Protein 6M74 (pdb70)

Foldseek 3Di:
DAFFFAAADDDDDDFLVVLLVVLPVGFPPLLNLVLPFAFDPCQQLVQQQVCLQLWFFDQDPPLPADPFQQFACDPPFTARHLEEADADAELCSQYVCFLLLLLLLRLVNGHEYEYELRGLDALQSSLVSSDVPRAYAYEDQAAPDLVLVLVLLVSCVVSPHQEYEDEQQPLFWHHSVSSVVVVDAACGASVSNVVQGGRHRHRSRRVSPSTHNPDFLVVVLSSCVRRVHAYEYACDQALVSLCRQVVSPHQEYEQDNPQNHGDPPDHHSLVSLLRNQVNCVPVHAYEYEHNDTFLSSQLSSLLSRHSHYHDGSSLSSQCRHHGSNRSNVSVVRNVVRVSVSCNSSSHRYSVSSNNGDIHRDPPD

Radius of gyration: 19.21 Å; Cα contacts (8 Å, |Δi|>4): 818; chains: 1; bounding box: 54×42×48 Å

Sequence (364 aa):
VYQAGTHEGMIDFINMEDLELAATQVIPSGGYGYISSGAGDLFTYYRENQKAFNHQLVIPHVLKDVELPDTTTYFSDETLAAPIIMAPVAAHGLAHEQAEKASAKGVSEFGTIYTASSYASCTLEEIRAAGGPEAPQWFQFYMSKDDGINLDILEMAKRNGAKAVVLTADATVGGNRETDRRNGFTFPLPMPIVQAYQSGVGQTLDAVYKSSKQKLSPKDIEFITTHSELPVYVKGVQSEDDDVYRSLDAGAQGIWVSNHGGRQLDGGPASSFDSLRRYVAEEAVDKRVPIVFDSGVRRGQHIFKAIASGADLVAIGRPAIYGLSLGGSTGIKQVFDFFKTELEMVMQLAGTQTVEEDIKNAKLRENRFM

Secondary structure (DSSP, 8-state):
----B---S----SSHHHHHHHHTTTS-HHHHHHHH--STTSHHHHHHHHGGGGEE-----S----S-B--EEETTEEESSSEEEPP-S-GGGTBTTHHHHHHHHHHHHTS-EEE-TT-SS-HHHHHHHH-TTS-EEEEE---S-HHHHHHHHHHHHHTT-S-EEEE-S-SS----HHHHHHT----S--GGGTTT---TT--HHHHHHHS-S---HHHHHHHHHHH-S-EEEES--SHHHHHHHHHTT-SEEEE--GGGTS-TTSPPHHHHHHHHHHHHTTSS-EEE-SS--SHHHHHHHHHTT-SEEEE-HHHHHHHHHHHHHHHHHHHHHHHHHHHHHHHHHT-SBHHHHHT--PEE-TT-

Solvent-accessible surface area: 15523 Å² total; per-residue (Å²): 191,69,94,8,5,86,103,96,17,144,20,147,44,145,31,7,87,53,2,42,127,38,0,48,151,55,5,45,96,23,0,42,6,12,11,21,18,2,0,13,124,42,110,4,43,158,37,2,69,114,0,0,66,33,23,61,43,43,94,86,120,178,108,148,24,126,152,21,70,4,44,11,168,25,100,116,29,90,1,31,0,0,0,0,0,8,18,37,17,6,6,6,1,0,2,105,84,6,2,78,6,0,1,102,0,0,31,101,12,25,1,0,4,3,1,6,0,5,0,21,9,45,6,84,68,0,38,81,30,10,18,128,165,11,19,5,10,0,3,0,21,4,3,124,73,72,44,34,0,58,93,9,0,69,24,0,90,174,12,37,8,82,2,0,0,6,4,38,39,5,43,68,13,18,87,13,75,36,11,206,185,75,60,17,57,6,40,66,69,3,28,18,0,135,72,42,13,76,0,80,45,60,63,15,62,44,1,15,100,32,6,45,61,180,42,34,55,154,6,7,90,39,0,43,96,62,7,157,32,46,1,9,13,11,20,4,41,41,90,94,49,0,81,124,6,24,123,8,33,7,99,0,0,0,0,0,13,25,11,4,30,22,148,36,64,16,74,1,0,6,44,4,0,129,143,0,22,144,8,0,107,187,143,24,45,6,0,0,12,9,8,4,24,87,0,46,9,0,0,4,0,1,17,32,31,0,29,0,0,2,1,20,22,2,0,3,2,0,0,1,31,0,0,7,44,0,0,70,28,0,0,47,25,0,56,88,27,0,48,103,13,0,71,107,6,6,7,60,55,6,107,56,0,56,108,25,168,40,150,93,35,196,173,118

Nearest PDB structures (foldseek):
  6m74-assembly1_A  TM=1.003E+00  e=5.134E-80  Enterococcus hirae ATCC 9790
  6m73-assembly1_A  TM=1.003E+00  e=1.430E-79  Enterococcus hirae ATCC 9790
  4rje-assembly1_D  TM=9.897E-01  e=2.724E-53  Aerococcus viridans
  2j6x-assembly2_G  TM=9.865E-01  e=4.686E-53  Aerococcus viridans
  4yl2-assembly1_D  TM=9.893E-01  e=8.561E-53  Aerococcus viridans

Organism: Enterococcus hirae (strain ATCC 9790 / DSM 20160 / JCM 8729 / LMG 6399 / NBRC 3181 / NCIMB 6459 / NCDO 1258 / NCTC 12367 / WDCM 00089 / R) (NCBI:txid768486)

InterPro domains:
  IPR000262 FMN-dependent dehydrogenase [PF01070] (26-362)
  IPR008259 FMN-dependent alpha-hydroxy acid dehydrogenase, active site [PS00557] (259-265)
  IPR012133 Alpha-hydroxy acid dehydrogenase, FMN-dependent [PIRSF000138] (5-363)
  IPR013785 Aldolase-type TIM barrel [G3DSA:3.20.20.70] (13-367)
  IPR037396 FMN hydroxy acid dehydrogenase domain [PS51349] (11-366)

CATH classification: 3.20.20.70

Structure (mmCIF, N/CA/C/O backbone):
data_6M74
#
_entry.id   6M74
#
_cell.length_a   138.130
_cell.length_b   138.130
_cell.length_c   127.360
_cell.angle_alpha   90.000
_cell.angle_beta   90.000
_cell.angle_gamma   90.000
#
_symmetry.space_group_name_H-M   'I 4 2 2'
#
loop_
_entity.id
_entity.type
_entity.pdbx_description
1 polymer 'L-lactate oxidase'
2 non-polymer 1-DEOXY-1-(7,8-DIMETHYL-2,4-DIOXO-3,4-DIHYDRO-2H-BENZO[G]PTERIDIN-1-ID-10(5H)-YL)-5-O-PHOSPHONATO-D-RIBITOL
3 non-polymer 'LACTIC ACID'
4 non-polymer 'PYRUVIC ACID'
5 non-polymer 'TRIETHYLENE GLYCOL'
6 non-polymer 2-AMINO-2-HYDROXYMETHYL-PROPANE-1,3-DIOL
7 non-polymer 1,2-ETHANEDIOL
8 water water
#
loop_
_atom_site.group_PDB
_atom_site.id
_atom_site.type_symbol
_atom_site.label_atom_id
_atom_site.label_alt_id
_atom_site.label_c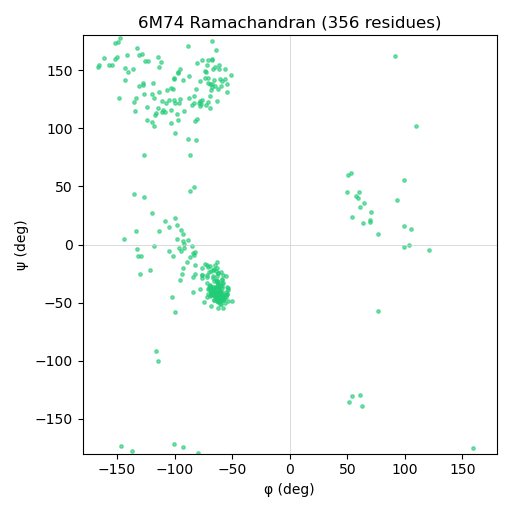omp_id
_atom_site.label_asym_id
_atom_site.label_entity_id
_atom_site.label_seq_id
_atom_site.pdbx_PDB_ins_code
_atom_site.Cartn_x
_atom_site.Cartn_y
_atom_site.Cartn_z
_atom_site.occupancy
_atom_site.B_iso_or_equiv
_atom_site.auth_seq_id
_atom_site.auth_comp_id
_atom_site.auth_asym_id
_atom_site.auth_atom_id
_atom_site.pdbx_PDB_model_num
ATOM 1 N N . VAL A 1 4 ? 36.797 8.869 14.129 1.00 54.37 4 VAL A N 1
ATOM 2 C CA . VAL A 1 4 ? 37.090 9.829 15.213 1.00 47.61 4 VAL A CA 1
ATOM 3 C C . VAL A 1 4 ? 35.769 10.159 15.914 1.00 41.85 4 VAL A C 1
ATOM 4 O O . VAL A 1 4 ? 34.749 10.317 15.217 1.00 53.04 4 VAL A O 1
ATOM 8 N N . TYR A 1 5 ? 35.778 10.249 17.239 1.00 29.37 5 TYR A N 1
ATOM 9 C CA . TYR A 1 5 ? 34.573 10.586 18.038 1.00 25.71 5 TYR A CA 1
ATOM 10 C C . TYR A 1 5 ? 34.319 12.092 17.932 1.00 23.77 5 TYR A C 1
ATOM 11 O O . TYR A 1 5 ? 35.210 12.884 18.308 1.00 25.67 5 TYR A O 1
ATOM 20 N N . GLN A 1 6 ? 33.140 12.472 17.429 1.00 22.83 6 GLN A N 1
ATOM 21 C CA . GLN A 1 6 ? 32.737 13.891 17.248 1.00 25.05 6 GLN A CA 1
ATOM 22 C C . GLN A 1 6 ? 31.514 14.200 18.113 1.00 20.47 6 GLN A C 1
ATOM 23 O O . GLN A 1 6 ? 30.415 13.725 17.802 1.00 21.70 6 GLN A O 1
ATOM 29 N N . ALA A 1 7 ? 31.715 15.024 19.138 1.00 21.32 7 ALA A N 1
ATOM 30 C CA . ALA A 1 7 ? 30.679 15.471 20.089 1.00 22.45 7 ALA A CA 1
ATOM 31 C C . ALA A 1 7 ? 30.057 16.793 19.616 1.00 20.25 7 ALA A C 1
ATOM 32 O O . ALA A 1 7 ? 30.367 17.257 18.498 1.00 21.06 7 ALA A O 1
ATOM 34 N N . GLY A 1 8 ? 29.191 17.380 20.441 1.00 16.95 8 GLY A N 1
ATOM 35 C CA . GLY A 1 8 ? 28.549 18.670 20.132 1.00 17.93 8 GLY A CA 1
ATOM 36 C C . GLY A 1 8 ? 29.578 19.780 19.991 1.00 17.29 8 GLY A C 1
ATOM 37 O O . GLY A 1 8 ? 30.641 19.698 20.626 1.00 17.53 8 GLY A O 1
ATOM 38 N N . THR A 1 9 ? 29.288 20.800 19.189 1.00 18.47 9 THR A N 1
ATOM 39 C CA . THR A 1 9 ? 30.226 21.931 18.965 1.00 19.90 9 THR A CA 1
ATOM 40 C C . THR A 1 9 ? 29.543 23.281 19.179 1.00 18.41 9 THR A C 1
ATOM 41 O O . THR A 1 9 ? 30.265 24.286 19.190 1.00 21.39 9 THR A O 1
ATOM 45 N N . HIS A 1 10 ? 28.218 23.322 19.326 1.00 18.43 10 HIS A N 1
ATOM 46 C CA . HIS A 1 10 ? 27.473 24.606 19.407 1.00 20.20 10 HIS A CA 1
ATOM 47 C C . HIS A 1 10 ? 27.760 25.313 20.738 1.00 18.20 10 HIS A C 1
ATOM 48 O O . HIS A 1 10 ? 27.783 24.655 21.782 1.00 17.67 10 HIS A O 1
ATOM 55 N N . GLU A 1 11 ? 27.929 26.632 20.687 1.00 20.06 11 GLU A N 1
ATOM 56 C CA . GLU A 1 11 ? 28.011 27.507 21.879 1.00 19.40 11 GLU A CA 1
ATOM 57 C C . GLU A 1 11 ? 26.938 28.586 21.732 1.00 19.76 11 GLU A C 1
ATOM 58 O O . GLU A 1 11 ? 27.079 29.482 20.865 1.00 24.58 11 GLU A O 1
ATOM 64 N N . GLY A 1 12 ? 25.872 28.480 22.519 1.00 19.31 12 GLY A N 1
ATOM 65 C CA . GLY A 1 12 ? 24.777 29.458 22.455 1.00 20.81 12 GLY A CA 1
ATOM 66 C C . GLY A 1 12 ? 23.476 28.931 23.025 1.00 20.78 12 GLY A C 1
ATOM 67 O O . GLY A 1 12 ? 23.450 27.800 23.558 1.00 19.18 12 GLY A O 1
ATOM 68 N N . MET A 1 13 ? 22.421 29.735 22.902 1.00 22.29 13 MET A N 1
ATOM 69 C CA . MET A 1 13 ? 21.105 29.466 23.527 1.00 22.73 13 MET A CA 1
ATOM 70 C C . MET A 1 13 ? 20.448 28.267 22.843 1.00 22.28 13 MET A C 1
ATOM 71 O O . MET A 1 13 ? 20.505 28.148 21.601 1.00 26.05 13 MET A O 1
ATOM 76 N N . ILE A 1 14 ? 19.844 27.401 23.645 1.00 20.57 14 ILE A N 1
ATOM 77 C CA . ILE A 1 14 ? 19.147 26.186 23.157 1.00 21.44 14 ILE A CA 1
ATOM 78 C C . ILE A 1 14 ? 17.646 26.342 23.428 1.00 22.43 14 ILE A C 1
ATOM 79 O O . ILE A 1 14 ? 17.266 27.111 24.336 1.00 23.70 14 ILE A O 1
ATOM 84 N N . ASP A 1 15 ? 16.822 25.683 22.615 1.00 24.16 15 ASP A N 1
ATOM 85 C CA . ASP A 1 15 ? 15.340 25.738 22.712 1.00 26.84 15 ASP A CA 1
ATOM 86 C C . ASP A 1 15 ? 14.860 24.445 23.374 1.00 24.25 15 ASP A C 1
ATOM 87 O O . ASP A 1 15 ? 15.066 23.367 22.796 1.00 28.12 15 ASP A O 1
ATOM 92 N N . PHE A 1 16 ? 14.260 24.536 24.556 1.00 20.82 16 PHE A N 1
ATOM 93 C CA . PHE A 1 16 ? 13.640 23.365 25.221 1.00 19.09 16 PHE A CA 1
ATOM 94 C C . PHE A 1 16 ? 12.507 23.855 26.113 1.00 17.75 16 PHE A C 1
ATOM 95 O O . PHE A 1 16 ? 12.467 25.053 26.475 1.00 19.52 16 PHE A O 1
ATOM 103 N N . ILE A 1 17 ? 11.602 22.941 26.444 1.00 17.15 17 ILE A N 1
ATOM 104 C CA . ILE A 1 17 ? 10.516 23.193 27.428 1.00 16.86 17 ILE A CA 1
ATOM 105 C C . ILE A 1 17 ? 10.928 22.578 28.770 1.00 16.15 17 ILE A C 1
ATOM 106 O O . ILE A 1 17 ? 10.981 23.315 29.791 1.00 16.16 17 ILE A O 1
ATOM 111 N N . ASN A 1 18 ? 11.198 21.274 28.795 1.00 15.38 18 ASN A N 1
ATOM 112 C CA . ASN A 1 18 ? 11.533 20.569 30.060 1.00 15.39 18 ASN A CA 1
ATOM 113 C C . ASN A 1 18 ? 12.714 19.621 29.822 1.00 15.39 18 ASN A C 1
ATOM 114 O O . ASN A 1 18 ? 13.286 19.600 28.710 1.00 14.75 18 ASN A O 1
ATOM 119 N N . MET A 1 19 ? 13.115 18.883 30.848 1.00 14.14 19 MET A N 1
ATOM 120 C CA . MET A 1 19 ? 14.329 18.031 30.759 1.00 14.56 19 MET A CA 1
ATOM 121 C C . MET A 1 19 ? 14.069 16.789 29.894 1.00 16.04 19 MET A C 1
ATOM 122 O O . MET A 1 19 ? 15.059 16.204 29.400 1.00 17.62 19 MET A O 1
ATOM 127 N N . GLU A 1 20 ? 12.805 16.438 29.645 1.00 16.23 20 GLU A N 1
ATOM 128 C CA . GLU A 1 20 ? 12.449 15.259 28.811 1.00 19.02 20 GLU A CA 1
ATOM 129 C C . GLU A 1 20 ? 12.716 15.596 27.334 1.00 18.85 20 GLU A C 1
ATOM 130 O O . GLU A 1 20 ? 13.395 14.799 26.656 1.00 20.31 20 GLU A O 1
ATOM 136 N N . ASP A 1 21 ? 12.236 16.739 26.825 1.00 19.69 21 ASP A N 1
ATOM 137 C CA . ASP A 1 21 ? 12.480 17.082 25.398 1.00 19.91 21 ASP A CA 1
ATOM 138 C C . ASP A 1 21 ? 13.963 17.456 25.227 1.00 20.11 21 ASP A C 1
ATOM 139 O O . ASP A 1 21 ? 14.518 17.240 24.136 1.00 22.71 21 ASP A O 1
ATOM 144 N N . LEU A 1 22 ? 14.625 17.937 26.275 1.00 18.41 22 LEU A N 1
ATOM 145 C CA . LEU A 1 22 ? 16.083 18.223 26.210 1.00 18.31 22 LEU A CA 1
ATOM 146 C C . LEU A 1 22 ? 16.866 16.912 26.016 1.00 18.73 22 LEU A C 1
ATOM 147 O O . LEU A 1 22 ? 17.765 16.880 25.131 1.00 22.21 22 LEU A O 1
ATOM 152 N N . GLU A 1 23 ? 16.557 15.878 26.812 1.00 18.85 23 GLU A N 1
ATOM 153 C CA . GLU A 1 23 ? 17.162 14.514 26.723 1.00 19.28 23 GLU A CA 1
ATOM 154 C C . GLU A 1 23 ? 16.976 13.976 25.294 1.00 21.57 23 GLU A C 1
ATOM 155 O O . GLU A 1 23 ? 17.950 13.416 24.736 1.00 26.10 23 GLU A O 1
ATOM 161 N N . LEU A 1 24 ? 15.790 14.145 24.700 1.00 20.71 24 LEU A N 1
ATOM 162 C CA . LEU A 1 24 ? 15.503 13.646 23.328 1.00 22.03 24 LEU A CA 1
ATOM 163 C C . LEU A 1 24 ? 16.329 14.439 22.301 1.00 20.12 24 LEU A C 1
ATOM 164 O O . LEU A 1 24 ? 16.923 13.804 21.386 1.00 22.65 24 LEU A O 1
ATOM 169 N N . ALA A 1 25 ? 16.412 15.766 22.441 1.00 20.25 25 ALA A N 1
ATOM 170 C CA . ALA A 1 25 ? 17.129 16.636 21.479 1.00 20.25 25 ALA A CA 1
ATOM 171 C C . ALA A 1 25 ? 18.616 16.265 21.457 1.00 18.46 25 ALA A C 1
ATOM 172 O O . ALA A 1 25 ? 19.248 16.343 20.392 1.00 19.07 25 ALA A O 1
ATOM 174 N N . ALA A 1 26 ? 19.176 15.864 22.595 1.00 17.39 26 ALA A N 1
ATOM 175 C CA . ALA A 1 26 ? 20.624 15.571 22.696 1.00 17.14 26 ALA A CA 1
ATOM 176 C C . ALA A 1 26 ? 20.963 14.341 21.841 1.00 17.37 26 ALA A C 1
ATOM 177 O O . ALA A 1 26 ? 22.131 14.199 21.453 1.00 17.61 26 ALA A O 1
ATOM 179 N N . THR A 1 27 ? 19.989 13.479 21.532 1.00 16.96 27 THR A N 1
ATOM 180 C CA . THR A 1 27 ? 20.239 12.288 20.680 1.00 18.52 27 THR A CA 1
ATOM 181 C C . THR A 1 27 ? 20.681 12.723 19.280 1.00 19.70 27 THR A C 1
ATOM 182 O O . THR A 1 27 ? 21.263 11.887 18.574 1.00 21.59 27 THR A O 1
ATOM 186 N N . GLN A 1 28 ? 20.401 13.963 18.881 1.00 19.97 28 GLN A N 1
ATOM 187 C CA . GLN A 1 28 ? 20.735 14.459 17.523 1.00 22.19 28 GLN A CA 1
ATOM 188 C C . GLN A 1 28 ? 22.206 14.899 17.450 1.00 22.13 28 GLN A C 1
ATOM 189 O O . GLN A 1 28 ? 22.708 15.016 16.317 1.00 25.53 28 GLN A O 1
ATOM 195 N N . VAL A 1 29 ? 22.887 15.132 18.580 1.00 19.22 29 VAL A N 1
ATOM 196 C CA . VAL A 1 29 ? 24.278 15.684 18.562 1.00 19.77 29 VAL A CA 1
ATOM 197 C C . VAL A 1 29 ? 25.284 14.755 19.248 1.00 20.66 29 VAL A C 1
ATOM 198 O O . VAL A 1 29 ? 26.486 14.919 18.962 1.00 26.42 29 VAL A O 1
ATOM 202 N N . ILE A 1 30 ? 24.856 13.849 20.129 1.00 17.81 30 ILE A N 1
ATOM 203 C CA . ILE A 1 30 ? 25.788 12.902 20.812 1.00 17.73 30 ILE A CA 1
ATOM 204 C C . ILE A 1 30 ? 25.798 11.590 20.035 1.00 16.34 30 ILE A C 1
ATOM 205 O O . ILE A 1 30 ? 24.748 10.975 19.836 1.00 17.72 30 ILE A O 1
ATOM 210 N N . PRO A 1 31 ? 26.980 11.100 19.601 1.00 17.71 31 PRO A N 1
ATOM 211 C CA . PRO A 1 31 ? 27.063 9.798 18.938 1.00 17.84 31 PRO A CA 1
ATOM 212 C C . PRO A 1 31 ? 26.366 8.708 19.770 1.00 17.58 31 PRO A C 1
ATOM 213 O O . PRO A 1 31 ? 26.400 8.764 20.984 1.00 18.12 31 PRO A O 1
ATOM 217 N N . SER A 1 32 ? 25.742 7.738 19.101 1.00 19.64 32 SER A N 1
ATOM 218 C CA . SER A 1 32 ? 24.823 6.757 19.741 1.00 18.80 32 SER A CA 1
ATOM 219 C C . SER A 1 32 ? 25.514 6.043 20.914 1.00 17.21 32 SER A C 1
ATOM 220 O O . SER A 1 32 ? 24.855 5.857 21.945 1.00 17.97 32 SER A O 1
ATOM 223 N N . GLY A 1 33 ? 26.780 5.633 20.783 1.00 18.73 33 GLY A N 1
ATOM 224 C CA . GLY A 1 33 ? 27.478 4.914 21.868 1.00 16.75 33 GLY A CA 1
ATOM 225 C C . GLY A 1 33 ? 27.652 5.792 23.098 1.00 16.40 33 GLY A C 1
ATOM 226 O O . GLY A 1 33 ? 27.405 5.328 24.224 1.00 16.30 33 GLY A O 1
ATOM 227 N N . GLY A 1 34 ? 28.051 7.042 22.893 1.00 16.65 34 GLY A N 1
ATOM 228 C CA . GLY A 1 34 ? 28.184 8.029 23.974 1.00 16.02 34 GLY A CA 1
ATOM 229 C C . GLY A 1 34 ? 26.837 8.327 24.607 1.00 14.72 34 GLY A C 1
ATOM 230 O O . GLY A 1 34 ? 26.760 8.462 25.845 1.00 15.16 34 GLY A O 1
ATOM 231 N N . TYR A 1 35 ? 25.792 8.468 23.795 1.00 14.14 35 TYR A N 1
ATOM 232 C CA . TYR A 1 35 ? 24.427 8.742 24.304 1.00 13.97 35 TYR A CA 1
ATOM 233 C C . TYR A 1 35 ? 23.952 7.570 25.172 1.00 13.23 35 TYR A C 1
ATOM 234 O O . TYR A 1 35 ? 23.364 7.798 26.250 1.00 13.97 35 TYR A O 1
ATOM 243 N N . GLY A 1 36 ? 24.191 6.336 24.722 1.00 13.59 36 GLY A N 1
ATOM 244 C CA . GLY A 1 36 ? 23.891 5.132 25.518 1.00 13.67 36 GLY A CA 1
ATOM 245 C C . GLY A 1 36 ? 24.596 5.147 26.867 1.00 13.80 36 GLY A C 1
ATOM 246 O O . GLY A 1 36 ? 23.954 4.827 27.901 1.00 14.71 36 GLY A O 1
ATOM 247 N N . TYR A 1 37 ? 25.881 5.492 26.873 1.00 13.63 37 TYR A N 1
ATOM 248 C CA . TYR A 1 37 ? 26.700 5.546 28.109 1.00 13.21 37 TYR A CA 1
ATOM 249 C C . TYR A 1 37 ? 26.088 6.562 29.082 1.00 13.07 37 TYR A C 1
ATOM 250 O O . TYR A 1 37 ? 26.013 6.292 30.300 1.00 13.70 37 TYR A O 1
ATOM 259 N N . ILE A 1 38 ? 25.692 7.733 28.579 1.00 13.02 38 ILE A N 1
ATOM 260 C CA . ILE A 1 38 ? 25.170 8.828 29.444 1.00 12.88 38 ILE A CA 1
ATOM 261 C C . ILE A 1 38 ? 23.772 8.460 29.956 1.00 12.65 38 ILE A C 1
ATOM 262 O O . ILE A 1 38 ? 23.490 8.675 31.161 1.00 13.16 38 ILE A O 1
ATOM 267 N N . SER A 1 39 ? 22.910 7.959 29.073 1.00 12.84 39 SER A N 1
ATOM 268 C CA . SER A 1 39 ? 21.453 7.882 29.318 1.00 15.04 39 SER A CA 1
ATOM 269 C C . SER A 1 39 ? 21.050 6.646 30.111 1.00 17.72 39 SER A C 1
ATOM 270 O O . SER A 1 39 ? 19.957 6.670 30.706 1.00 21.08 39 SER A O 1
ATOM 273 N N . SER A 1 40 ? 21.770 5.539 30.051 1.00 18.54 40 SER A N 1
ATOM 274 C CA . SER A 1 40 ? 21.115 4.322 30.595 1.00 21.55 40 SER A CA 1
ATOM 275 C C . SER A 1 40 ? 21.626 4.001 32.003 1.00 18.32 40 SER A C 1
ATOM 276 O O . SER A 1 40 ? 22.287 4.836 32.683 1.00 17.71 40 SER A O 1
ATOM 279 N N . GLY A 1 41 ? 21.220 2.839 32.462 1.00 15.20 41 GLY A N 1
ATOM 280 C CA . GLY A 1 41 ? 21.368 2.434 33.859 1.00 15.40 41 GLY A CA 1
ATOM 281 C C . GLY A 1 41 ? 21.605 0.950 33.972 1.00 13.47 41 GLY A C 1
ATOM 282 O O . GLY A 1 41 ? 21.777 0.257 32.944 1.00 15.22 41 GLY A O 1
ATOM 283 N N . ALA A 1 42 ? 21.626 0.456 35.199 1.00 12.57 42 ALA A N 1
ATOM 284 C CA . ALA A 1 42 ? 22.020 -0.937 35.493 1.00 11.92 42 ALA A CA 1
ATOM 285 C C . ALA A 1 42 ? 20.832 -1.900 35.406 1.00 11.07 42 ALA A C 1
ATOM 286 O O . ALA A 1 42 ? 19.696 -1.574 35.838 1.00 11.85 42 ALA A O 1
ATOM 288 N N . GLY A 1 43 ? 21.128 -3.104 34.931 1.00 11.57 43 GLY A N 1
ATOM 289 C CA . GLY A 1 43 ? 20.244 -4.274 35.050 1.00 11.65 43 GLY A CA 1
ATOM 290 C C . GLY A 1 43 ? 18.921 -4.048 34.355 1.00 11.77 43 GLY A C 1
ATOM 291 O O . GLY A 1 43 ? 18.922 -3.650 33.167 1.00 14.05 43 GLY A O 1
ATOM 292 N N . ASP A 1 44 ? 17.825 -4.302 35.066 1.00 11.60 44 ASP A N 1
ATOM 293 C CA . ASP A 1 44 ? 16.454 -4.178 34.509 1.00 11.90 44 ASP A CA 1
ATOM 294 C C . ASP A 1 44 ? 15.902 -2.754 34.677 1.00 12.34 44 ASP A C 1
ATOM 295 O O . ASP A 1 44 ? 14.715 -2.545 34.342 1.00 14.63 44 ASP A O 1
ATOM 300 N N . LEU A 1 45 ? 16.705 -1.820 35.198 1.00 12.51 45 LEU A N 1
ATOM 301 C CA . LEU A 1 45 ? 16.367 -0.374 35.306 1.00 12.71 45 LEU A CA 1
ATOM 302 C C . LEU A 1 45 ? 15.262 -0.114 36.339 1.00 12.78 45 LEU A C 1
ATOM 303 O O . LEU A 1 45 ? 14.686 0.984 36.321 1.00 14.33 45 LEU A O 1
ATOM 308 N N . PHE A 1 46 ? 15.007 -1.033 37.268 1.00 13.10 46 PHE A N 1
ATOM 309 C CA . PHE A 1 46 ? 14.063 -0.760 38.381 1.00 13.01 46 PHE A CA 1
ATOM 310 C C . PHE A 1 46 ? 14.534 0.468 39.174 1.00 12.11 46 PHE A C 1
ATOM 311 O O . PHE A 1 46 ? 13.764 1.434 39.381 1.00 13.01 46 PHE A O 1
ATOM 319 N N . THR A 1 47 ? 15.772 0.445 39.656 1.00 10.81 47 THR A N 1
ATOM 320 C CA . THR A 1 47 ? 16.265 1.505 40.571 1.00 10.83 47 THR A CA 1
ATOM 321 C C . THR A 1 47 ? 16.314 2.842 39.807 1.00 11.10 47 THR A C 1
ATOM 322 O O . THR A 1 47 ? 15.881 3.879 40.339 1.00 11.62 47 THR A O 1
ATOM 326 N N . TYR A 1 48 ? 16.809 2.819 38.573 1.00 11.45 48 TYR A N 1
ATOM 327 C CA A TYR A 1 48 ? 16.901 4.032 37.719 0.50 11.70 48 TYR A CA 1
ATOM 328 C CA B TYR A 1 48 ? 16.889 3.989 37.667 0.50 13.14 48 TYR A CA 1
ATOM 329 C C . TYR A 1 48 ? 15.508 4.651 37.537 1.00 13.11 48 TYR A C 1
ATOM 330 O O . TYR A 1 48 ? 15.358 5.868 37.754 1.00 13.26 48 TYR A O 1
ATOM 347 N N . ARG A 1 49 ? 14.498 3.857 37.186 1.00 12.41 49 ARG A N 1
ATOM 348 C CA . ARG A 1 49 ? 13.131 4.404 36.981 1.00 12.88 49 ARG A CA 1
ATOM 349 C C . ARG A 1 49 ? 12.559 4.885 38.320 1.00 12.87 49 ARG A C 1
ATOM 350 O O . ARG A 1 49 ? 11.852 5.916 38.341 1.00 14.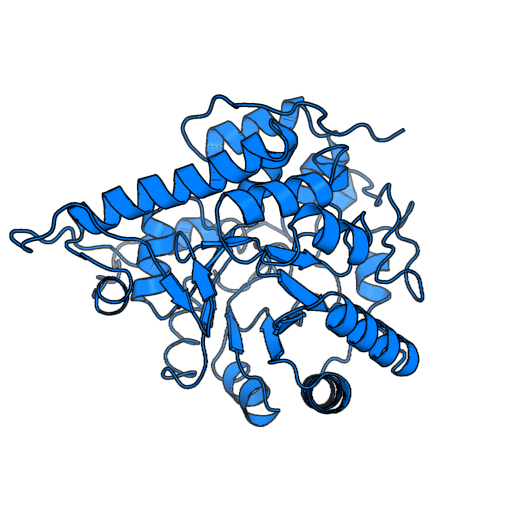60 49 ARG A O 1
ATOM 358 N N . GLU A 1 50 ? 12.852 4.188 39.419 1.00 12.34 50 GLU A N 1
ATOM 359 C CA . GLU A 1 50 ? 12.258 4.527 40.736 1.00 12.57 50 GLU A CA 1
ATOM 360 C C . GLU A 1 50 ? 12.776 5.899 41.180 1.00 12.60 50 GLU A C 1
ATOM 361 O O . GLU A 1 50 ? 12.062 6.606 41.889 1.00 13.08 50 GLU A O 1
ATOM 367 N N . ASN A 1 51 ? 13.998 6.271 40.800 1.00 11.38 51 ASN A N 1
ATOM 368 C CA . ASN A 1 51 ? 14.590 7.550 41.265 1.00 10.71 51 ASN A CA 1
ATOM 369 C C . ASN A 1 51 ? 13.647 8.721 40.966 1.00 11.74 51 ASN A C 1
ATOM 370 O O . ASN A 1 51 ? 13.430 9.578 41.847 1.00 12.16 51 ASN A O 1
ATOM 375 N N . GLN A 1 52 ? 13.145 8.812 39.740 1.00 13.19 52 GLN A N 1
ATOM 376 C CA . GLN A 1 52 ? 12.319 9.971 39.334 1.00 13.46 52 GLN A CA 1
ATOM 377 C C . GLN A 1 52 ? 10.900 9.804 39.902 1.00 13.38 52 GLN A C 1
ATOM 378 O O . GLN A 1 52 ? 10.283 10.817 40.290 1.00 14.59 52 GLN A O 1
ATOM 384 N N . LYS A 1 53 ? 10.364 8.583 39.913 1.00 13.19 53 LYS A N 1
ATOM 385 C CA . LYS A 1 53 ? 9.018 8.311 40.480 1.00 14.55 53 LYS A CA 1
ATOM 386 C C . LYS A 1 53 ? 8.978 8.683 41.966 1.00 12.77 53 LYS A C 1
ATOM 387 O O . LYS A 1 53 ? 7.916 9.116 42.452 1.00 13.42 53 LYS A O 1
ATOM 393 N N . ALA A 1 54 ? 10.078 8.467 42.690 1.00 11.69 54 ALA A N 1
ATOM 394 C CA . ALA A 1 54 ? 10.071 8.510 44.169 1.00 10.74 54 ALA A CA 1
ATOM 395 C C . ALA A 1 54 ? 9.736 9.915 44.685 1.00 10.75 54 ALA A C 1
ATOM 396 O O . ALA A 1 54 ? 9.287 10.035 45.830 1.00 10.85 54 ALA A O 1
ATOM 398 N N . PHE A 1 55 ? 9.951 10.968 43.900 1.00 10.53 55 PHE A N 1
ATOM 399 C CA . PHE A 1 55 ? 9.674 12.339 44.392 1.00 10.29 55 PHE A CA 1
ATOM 400 C C . PHE A 1 55 ? 8.185 12.501 44.714 1.00 10.89 55 PHE A C 1
ATOM 401 O O . PHE A 1 55 ? 7.873 13.383 45.529 1.00 12.97 55 PHE A O 1
ATOM 409 N N . ASN A 1 56 ? 7.288 11.718 44.106 1.00 10.91 56 ASN A N 1
ATOM 410 C CA . ASN A 1 56 ? 5.844 11.826 44.442 1.00 11.38 56 ASN A CA 1
ATOM 411 C C . ASN A 1 56 ? 5.450 10.795 45.521 1.00 11.09 56 ASN A C 1
ATOM 412 O O . ASN A 1 56 ? 4.255 10.686 45.821 1.00 11.95 56 ASN A O 1
ATOM 417 N N . HIS A 1 57 ? 6.414 10.160 46.186 1.00 10.34 57 HIS A N 1
ATOM 418 C CA . HIS A 1 57 ? 6.167 9.417 47.452 1.00 10.45 57 HIS A CA 1
ATOM 419 C C . HIS A 1 57 ? 5.858 10.398 48.591 1.00 10.68 57 HIS A C 1
ATOM 420 O O . HIS A 1 57 ? 5.276 9.977 49.599 1.00 11.82 57 HIS A O 1
ATOM 427 N N . GLN A 1 58 ? 6.307 11.649 48.454 1.00 10.84 58 GLN A N 1
ATOM 428 C CA . GLN A 1 58 ? 6.088 12.731 49.444 1.00 10.93 58 GLN A CA 1
ATOM 429 C C . GLN A 1 58 ? 5.484 13.909 48.682 1.00 11.79 58 GLN A C 1
ATOM 430 O O . GLN A 1 58 ? 5.912 14.174 47.552 1.00 16.65 58 GLN A O 1
ATOM 436 N N . LEU A 1 59 ? 4.484 14.555 49.255 1.00 10.95 59 LEU A N 1
ATOM 437 C CA . LEU A 1 59 ? 3.672 15.558 48.529 1.00 10.71 59 LEU A CA 1
ATOM 438 C C . LEU A 1 59 ? 3.919 16.943 49.132 1.00 11.29 59 LEU A C 1
ATOM 439 O O . LEU A 1 59 ? 3.879 17.098 50.374 1.00 11.83 59 LEU A O 1
ATOM 444 N N . VAL A 1 60 ? 4.183 17.927 48.275 1.00 10.48 60 VAL A N 1
ATOM 445 C CA . VAL A 1 60 ? 4.388 19.328 48.734 1.00 10.24 60 VAL A CA 1
ATOM 446 C C . VAL A 1 60 ? 3.027 20.009 48.916 1.00 10.68 60 VAL A C 1
ATOM 447 O O . VAL A 1 60 ? 2.190 19.985 47.997 1.00 11.42 60 VAL A O 1
ATOM 451 N N . ILE A 1 61 ? 2.801 20.599 50.086 1.00 10.46 61 ILE A N 1
ATOM 452 C CA . ILE A 1 61 ? 1.539 21.332 50.371 1.00 10.40 61 ILE A CA 1
ATOM 453 C C . ILE A 1 61 ? 1.661 22.747 49.813 1.00 10.79 61 ILE A C 1
ATOM 454 O O . ILE A 1 61 ? 2.570 23.478 50.190 1.00 11.91 61 ILE A O 1
ATOM 459 N N . PRO A 1 62 ? 0.762 23.181 48.902 1.00 10.55 62 PRO A N 1
ATOM 460 C CA . PRO A 1 62 ? 0.759 24.567 48.444 1.00 10.86 62 PRO A CA 1
ATOM 461 C C . PRO A 1 62 ? 0.025 25.401 49.498 1.00 11.61 62 PRO A C 1
ATOM 462 O O . PRO A 1 62 ? -1.181 25.548 49.448 1.00 12.55 62 PRO A O 1
ATOM 466 N N . HIS A 1 63 ? 0.772 25.904 50.468 1.00 11.71 63 HIS A N 1
ATOM 467 C CA . HIS A 1 63 ? 0.209 26.707 51.577 1.00 12.23 63 HIS A CA 1
ATOM 468 C C . HIS A 1 63 ? -0.309 28.038 51.037 1.00 12.51 63 HIS A C 1
ATOM 469 O O . HIS A 1 63 ? 0.130 28.481 49.955 1.00 13.49 63 HIS A O 1
ATOM 476 N N . VAL A 1 64 ? -1.203 28.666 51.792 1.00 12.14 64 VAL A N 1
ATOM 477 C CA . VAL A 1 64 ? -1.786 29.973 51.403 1.00 12.31 64 VAL A CA 1
ATOM 478 C C . VAL A 1 64 ? -1.603 30.997 52.528 1.00 12.57 64 VAL A C 1
ATOM 479 O O . VAL A 1 64 ? -1.387 30.617 53.703 1.00 13.09 64 VAL A O 1
ATOM 483 N N . LEU A 1 65 ? -1.660 32.270 52.149 1.00 13.50 65 LEU A N 1
ATOM 484 C CA . LEU A 1 65 ? -1.570 33.431 53.069 1.00 13.56 65 LEU A CA 1
ATOM 485 C C . LEU A 1 65 ? -0.241 33.404 53.830 1.00 13.90 65 LEU A C 1
ATOM 486 O O . LEU A 1 65 ? -0.226 33.786 55.024 1.00 15.15 65 LEU A O 1
ATOM 491 N N . LYS A 1 66 ? 0.852 33.047 53.150 1.00 13.61 66 LYS A N 1
ATOM 492 C CA . LYS A 1 66 ? 2.183 32.876 53.789 1.00 13.63 66 LYS A CA 1
ATOM 493 C C . LYS A 1 66 ? 3.034 34.155 53.727 1.00 13.61 66 LYS A C 1
ATOM 494 O O . LYS A 1 66 ? 4.165 34.134 54.265 1.00 15.15 66 LYS A O 1
ATOM 500 N N . ASP A 1 67 ? 2.507 35.257 53.192 1.00 14.24 67 ASP A N 1
ATOM 501 C CA . ASP A 1 67 ? 3.195 36.581 53.224 1.00 15.24 67 ASP A CA 1
ATOM 502 C C . ASP A 1 67 ? 4.546 36.500 52.505 1.00 14.68 67 ASP A C 1
ATOM 503 O O . ASP A 1 67 ? 5.548 37.016 53.045 1.00 16.62 67 ASP A O 1
ATOM 508 N N . VAL A 1 68 ? 4.575 35.877 51.327 1.00 14.38 68 VAL A N 1
ATOM 509 C CA . VAL A 1 68 ? 5.806 35.650 50.523 1.00 14.05 68 VAL A CA 1
ATOM 510 C C . VAL A 1 68 ? 5.684 36.357 49.171 1.00 15.05 68 VAL A C 1
ATOM 511 O O . VAL A 1 68 ? 4.596 36.317 48.547 1.00 14.43 68 VAL A O 1
ATOM 515 N N . GLU A 1 69 ? 6.777 36.975 48.728 1.00 13.65 69 GLU A N 1
ATOM 516 C CA . GLU A 1 69 ? 6.936 37.412 47.318 1.00 14.26 69 GLU A CA 1
ATOM 517 C C . GLU A 1 69 ? 8.429 37.467 47.003 1.00 14.46 69 GLU A C 1
ATOM 518 O O . GLU A 1 69 ? 9.235 37.627 47.923 1.00 16.69 69 GLU A O 1
ATOM 524 N N . LEU A 1 70 ? 8.770 37.322 45.729 1.00 15.76 70 LEU A N 1
ATOM 525 C CA . LEU A 1 70 ? 10.173 37.366 45.244 1.00 16.66 70 LEU A CA 1
ATOM 526 C C . LEU A 1 70 ? 11.034 36.423 46.086 1.00 14.76 70 LEU A C 1
ATOM 527 O O . LEU A 1 70 ? 12.032 36.823 46.699 1.00 16.56 70 LEU A O 1
ATOM 532 N N . PRO A 1 71 ? 10.701 35.110 46.111 1.00 13.39 71 PRO A N 1
ATOM 533 C CA . PRO A 1 71 ? 11.502 34.141 46.853 1.00 13.68 71 PRO A CA 1
ATOM 534 C C . PRO A 1 71 ? 12.967 34.172 46.404 1.00 13.53 71 PRO A C 1
ATOM 535 O O . PRO A 1 71 ? 13.253 34.345 45.209 1.00 14.79 71 PRO A O 1
ATOM 539 N N . ASP A 1 72 ? 13.862 34.009 47.372 1.00 13.26 72 ASP A N 1
ATOM 540 C CA . ASP A 1 72 ? 15.330 34.150 47.195 1.00 13.52 72 ASP A CA 1
ATOM 541 C C . ASP A 1 72 ? 15.992 32.774 47.323 1.00 12.53 72 ASP A C 1
ATOM 542 O O . ASP A 1 72 ? 15.977 32.193 48.432 1.00 14.08 72 ASP A O 1
ATOM 547 N N . THR A 1 73 ? 16.576 32.274 46.237 1.00 13.57 73 THR A N 1
ATOM 548 C CA . THR A 1 73 ? 17.302 30.976 46.224 1.00 13.06 73 THR A CA 1
ATOM 549 C C . THR A 1 73 ? 18.761 31.152 46.676 1.00 13.44 73 THR A C 1
ATOM 550 O O . THR A 1 73 ? 19.476 30.144 46.723 1.00 13.78 73 THR A O 1
ATOM 554 N N . THR A 1 74 ? 19.210 32.370 46.987 1.00 13.48 74 THR A N 1
ATOM 555 C CA . THR A 1 74 ? 20.624 32.608 47.382 1.00 13.93 74 THR A CA 1
ATOM 556 C C . THR A 1 74 ? 20.968 31.685 48.554 1.00 13.11 74 THR A C 1
ATOM 557 O O . THR A 1 74 ? 20.198 31.630 49.526 1.00 14.75 74 THR A O 1
ATOM 561 N N . THR A 1 75 ? 22.086 30.975 48.467 1.00 13.45 75 THR A N 1
ATOM 562 C CA . THR A 1 75 ? 22.475 29.930 49.442 1.00 13.87 75 THR A CA 1
ATOM 563 C C . THR A 1 75 ? 23.857 30.250 50.012 1.00 14.41 75 THR A C 1
ATOM 564 O O . THR A 1 75 ? 24.825 30.309 49.246 1.00 14.58 75 THR A O 1
ATOM 568 N N . TYR A 1 76 ? 23.931 30.467 51.323 1.00 14.73 76 TYR A N 1
ATOM 569 C CA . TYR A 1 76 ? 25.211 30.658 52.041 1.00 16.26 76 TYR A CA 1
ATOM 570 C C . TYR A 1 76 ? 25.657 29.288 52.535 1.00 17.41 76 TYR A C 1
ATOM 571 O O . TYR A 1 76 ? 24.958 28.682 53.363 1.00 20.29 76 TYR A O 1
ATOM 580 N N . PHE A 1 77 ? 26.779 28.811 52.003 1.00 17.22 77 PHE A N 1
ATOM 581 C CA . PHE A 1 77 ? 27.308 27.453 52.273 1.00 16.30 77 PHE A CA 1
ATOM 582 C C . PHE A 1 77 ? 28.801 27.582 52.545 1.00 17.53 77 PHE A C 1
ATOM 583 O O . PHE A 1 77 ? 29.543 27.988 51.651 1.00 19.18 77 PHE A O 1
ATOM 591 N N . SER A 1 78 ? 29.226 27.276 53.766 1.00 20.30 78 SER A N 1
ATOM 592 C CA . SER A 1 78 ? 30.607 27.568 54.208 1.00 22.53 78 SER A CA 1
ATOM 593 C C . SER A 1 78 ? 30.842 29.063 53.961 1.00 22.19 78 SER A C 1
ATOM 594 O O . SER A 1 78 ? 29.954 29.859 54.314 1.00 24.11 78 SER A O 1
ATOM 597 N N . ASP A 1 79 ? 31.935 29.445 53.307 1.00 22.26 79 ASP A N 1
ATOM 598 C CA . ASP A 1 79 ? 32.208 30.870 52.985 1.00 22.69 79 ASP A CA 1
ATOM 599 C C . ASP A 1 79 ? 31.776 31.178 51.548 1.00 21.44 79 ASP A C 1
ATOM 600 O O . ASP A 1 79 ? 32.188 32.237 51.037 1.00 24.83 79 ASP A O 1
ATOM 605 N N . GLU A 1 80 ? 30.956 30.321 50.929 1.00 19.80 80 GLU A N 1
ATOM 606 C CA . GLU A 1 80 ? 30.488 30.513 49.528 1.00 18.81 80 GLU A CA 1
ATOM 607 C C . GLU A 1 80 ? 29.122 31.203 49.516 1.00 18.09 80 GLU A C 1
ATOM 608 O O . GLU A 1 80 ? 28.324 30.997 50.448 1.00 17.90 80 GLU A O 1
ATOM 614 N N . THR A 1 81 ? 28.848 31.961 48.455 1.00 17.08 81 THR A N 1
ATOM 615 C CA . THR A 1 81 ? 27.503 32.520 48.172 1.00 17.12 81 THR A CA 1
ATOM 616 C C . THR A 1 81 ? 27.061 31.952 46.821 1.00 15.57 81 THR A C 1
ATOM 617 O O . THR A 1 81 ? 27.630 32.356 45.784 1.00 19.46 81 THR A O 1
ATOM 621 N N . LEU A 1 82 ? 26.127 31.002 46.831 1.00 15.03 82 LEU A N 1
ATOM 622 C CA . LEU A 1 82 ? 25.664 30.315 45.602 1.00 14.02 82 LEU A CA 1
ATOM 623 C C . LEU A 1 82 ? 24.374 30.976 45.099 1.00 13.61 82 LEU A C 1
ATOM 624 O O . LEU A 1 82 ? 23.536 31.419 45.913 1.00 14.90 82 LEU A O 1
ATOM 629 N N . ALA A 1 83 ? 24.171 30.971 43.787 1.00 13.93 83 ALA A N 1
ATOM 630 C CA . ALA A 1 83 ? 22.945 31.526 43.168 1.00 13.58 83 ALA A CA 1
ATOM 631 C C . ALA A 1 83 ? 21.705 30.752 43.619 1.00 12.48 83 ALA A C 1
ATOM 632 O O . ALA A 1 83 ? 20.623 31.346 43.662 1.00 13.70 83 ALA A O 1
ATOM 634 N N . ALA A 1 84 ? 21.856 29.458 43.886 1.00 13.08 84 ALA A N 1
ATOM 635 C CA . ALA A 1 84 ? 20.767 28.532 44.241 1.00 13.16 84 ALA A CA 1
ATOM 636 C C . ALA A 1 84 ? 21.401 27.315 44.902 1.00 12.27 84 ALA A C 1
ATOM 637 O O . ALA A 1 84 ? 22.610 27.098 44.750 1.00 12.38 84 ALA A O 1
ATOM 639 N N . PRO A 1 85 ? 20.628 26.512 45.670 1.00 11.95 85 PRO A N 1
ATOM 640 C CA . PRO A 1 85 ? 21.187 25.358 46.385 1.00 11.59 85 PRO A CA 1
ATOM 641 C C . PRO A 1 85 ? 21.301 24.126 45.472 1.00 11.55 85 PRO A C 1
ATOM 642 O O . PRO A 1 85 ? 20.850 23.024 45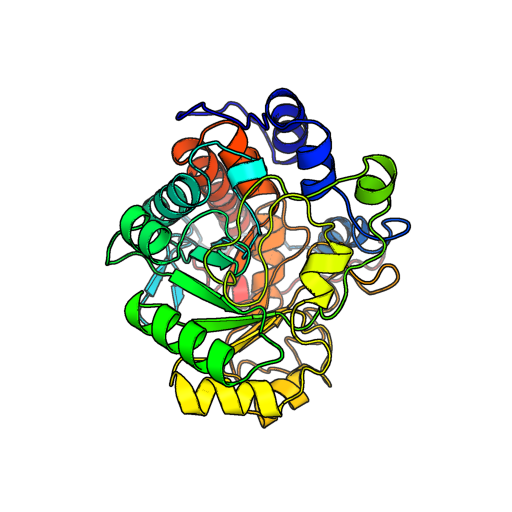.821 1.00 12.14 85 PRO A O 1
ATOM 646 N N . ILE A 1 86 ? 21.897 24.362 44.305 1.00 12.05 86 ILE A N 1
ATOM 647 C CA . ILE A 1 86 ? 21.910 23.444 43.137 1.00 12.40 86 ILE A CA 1
ATOM 648 C C . ILE A 1 86 ? 23.341 23.443 42.619 1.00 12.84 86 ILE A C 1
ATOM 649 O O . ILE A 1 86 ? 23.851 24.540 42.316 1.00 14.18 86 ILE A O 1
ATOM 654 N N . ILE A 1 87 ? 23.963 22.270 42.548 1.00 11.15 87 ILE A N 1
ATOM 655 C CA . ILE A 1 87 ? 25.400 22.138 42.196 1.00 11.76 87 ILE A CA 1
ATOM 656 C C . ILE A 1 87 ? 25.575 21.127 41.057 1.00 11.33 87 ILE A C 1
ATOM 657 O O . ILE A 1 87 ? 24.647 20.358 40.742 1.00 11.79 87 ILE A O 1
ATOM 662 N N . MET A 1 88 ? 26.748 21.152 40.428 1.00 11.13 88 MET A N 1
ATOM 663 C CA . MET A 1 88 ? 27.095 20.175 39.367 1.00 11.35 88 MET A CA 1
ATOM 664 C C . MET A 1 88 ? 27.657 18.893 39.992 1.00 11.13 88 MET A C 1
ATOM 665 O O . MET A 1 88 ? 28.702 18.942 40.689 1.00 11.86 88 MET A O 1
ATOM 670 N N . ALA A 1 89 ? 26.993 17.766 39.744 1.00 10.92 89 ALA A N 1
ATOM 671 C CA . ALA A 1 89 ? 27.482 16.424 40.143 1.00 11.00 89 ALA A CA 1
ATOM 672 C C . ALA A 1 89 ? 28.767 16.094 39.379 1.00 11.86 89 ALA A C 1
ATOM 673 O O . ALA A 1 89 ? 28.966 16.545 38.245 1.00 12.16 89 ALA A O 1
ATOM 675 N N . PRO A 1 90 ? 29.647 15.242 39.951 1.00 10.96 90 PRO A N 1
ATOM 676 C CA . PRO A 1 90 ? 30.795 14.715 39.214 1.00 10.67 90 PRO A CA 1
ATOM 677 C C . PRO A 1 90 ? 30.307 13.706 38.164 1.00 12.23 90 PRO A C 1
ATOM 678 O O . PRO A 1 90 ? 29.647 12.732 38.506 1.00 13.31 90 PRO A O 1
ATOM 682 N N . VAL A 1 91 ? 30.633 13.971 36.902 1.00 11.39 91 VAL A N 1
ATOM 683 C CA . VAL A 1 91 ? 30.248 13.129 35.736 1.00 11.88 91 VAL A CA 1
ATOM 684 C C . VAL A 1 91 ? 31.506 12.965 34.888 1.00 12.64 91 VAL A C 1
ATOM 685 O O . VAL A 1 91 ? 32.106 13.994 34.523 1.00 13.66 91 VAL A O 1
ATOM 689 N N . ALA A 1 92 ? 31.887 11.731 34.579 1.00 12.42 92 ALA A N 1
ATOM 690 C CA . ALA A 1 92 ? 33.100 11.439 33.780 1.00 12.31 92 ALA A CA 1
ATOM 691 C C . ALA A 1 92 ? 33.010 12.045 32.372 1.00 13.25 92 ALA A C 1
ATOM 692 O O . ALA A 1 92 ? 31.918 12.202 31.820 1.00 13.87 92 ALA A O 1
ATOM 694 N N . ALA A 1 93 ? 34.173 12.315 31.784 1.00 13.66 93 ALA A N 1
ATOM 695 C CA . ALA A 1 93 ? 34.362 12.337 30.315 1.00 14.75 93 ALA A CA 1
ATOM 696 C C . ALA A 1 93 ? 33.346 13.257 29.621 1.00 14.31 93 ALA A C 1
ATOM 697 O O . ALA A 1 93 ? 32.608 12.791 28.729 1.00 14.45 93 ALA A O 1
ATOM 699 N N . HIS A 1 94 ? 33.351 14.556 29.920 1.00 14.30 94 HIS A N 1
ATOM 700 C CA . HIS A 1 94 ? 32.409 15.506 29.270 1.00 14.31 94 HIS A CA 1
ATOM 701 C C . HIS A 1 94 ? 32.696 15.613 27.766 1.00 14.93 94 HIS A C 1
ATOM 702 O O . HIS A 1 94 ? 31.810 16.078 27.044 1.00 14.94 94 HIS A O 1
ATOM 709 N N . GLY A 1 95 ? 33.874 15.190 27.302 1.00 14.68 95 GLY A N 1
ATOM 710 C CA . GLY A 1 95 ? 34.178 15.145 25.857 1.00 14.79 95 GLY A CA 1
ATOM 711 C C . GLY A 1 95 ? 33.271 14.185 25.099 1.00 15.41 95 GLY A C 1
ATOM 712 O O . GLY A 1 95 ? 33.222 14.270 23.860 1.00 16.81 95 GLY A O 1
ATOM 713 N N . LEU A 1 96 ? 32.552 13.296 25.788 1.00 14.67 96 LEU A N 1
ATOM 714 C CA . LEU A 1 96 ? 31.513 12.459 25.128 1.00 14.93 96 LEU A CA 1
ATOM 715 C C . LEU A 1 96 ? 30.354 13.342 24.646 1.00 14.59 96 LEU A C 1
ATOM 716 O O . LEU A 1 96 ? 29.654 12.944 23.702 1.00 16.32 96 LEU A O 1
ATOM 721 N N . ALA A 1 97 ? 30.127 14.481 25.303 1.00 14.61 97 ALA A N 1
ATOM 722 C CA . ALA A 1 97 ? 28.935 15.338 25.100 1.00 14.81 97 ALA A CA 1
ATOM 723 C C . ALA A 1 97 ? 29.271 16.560 24.236 1.00 15.33 97 ALA A C 1
ATOM 724 O O . ALA A 1 97 ? 28.476 16.891 23.346 1.00 15.31 97 ALA A O 1
ATOM 726 N N . HIS A 1 98 ? 30.389 17.234 24.506 1.00 14.88 98 HIS A N 1
ATOM 727 C CA . HIS A 1 98 ? 30.782 18.481 23.799 1.00 14.41 98 HIS A CA 1
ATOM 728 C C . HIS A 1 98 ? 32.300 18.516 23.600 1.00 14.61 98 HIS A C 1
ATOM 729 O O . HIS A 1 98 ? 33.042 18.094 24.502 1.00 15.33 98 HIS A O 1
ATOM 736 N N . GLU A 1 99 ? 32.738 19.007 22.445 1.00 15.93 99 GLU A N 1
ATOM 737 C CA . GLU A 1 99 ? 34.175 19.121 22.092 1.00 16.59 99 GLU A CA 1
ATOM 738 C C . GLU A 1 99 ? 34.938 19.910 23.169 1.00 15.65 99 GLU A C 1
ATOM 739 O O . GLU A 1 99 ? 36.114 19.577 23.438 1.00 17.53 99 GLU A O 1
ATOM 745 N N . GLN A 1 100 ? 34.319 20.929 23.764 1.00 15.16 100 GLN A N 1
ATOM 746 C CA . GLN A 1 100 ? 34.990 21.788 24.781 1.00 15.99 100 GLN A CA 1
ATOM 747 C C . GLN A 1 100 ? 34.943 21.135 26.169 1.00 15.67 100 GLN A C 1
ATOM 748 O O . GLN A 1 100 ? 35.605 21.654 27.087 1.00 17.19 100 GLN A O 1
ATOM 754 N N . ALA A 1 101 ? 34.191 20.045 26.325 1.00 15.73 101 ALA A N 1
ATOM 755 C CA . ALA A 1 101 ? 34.280 19.137 27.489 1.00 15.30 101 ALA A CA 1
ATOM 756 C C . ALA A 1 101 ? 34.183 19.924 28.804 1.00 14.61 101 ALA A C 1
ATOM 757 O O . ALA A 1 101 ? 33.297 20.793 28.936 1.00 14.97 101 ALA A O 1
ATOM 759 N N . GLU A 1 102 ? 35.044 19.611 29.771 1.00 14.37 102 GLU A N 1
ATOM 760 C CA . GLU A 1 102 ? 34.943 20.183 31.138 1.00 14.86 102 GLU A CA 1
ATOM 761 C C . GLU A 1 102 ? 35.320 21.670 31.126 1.00 14.53 102 GLU A C 1
ATOM 762 O O . GLU A 1 102 ? 34.983 22.366 32.084 1.00 15.24 102 GLU A O 1
ATOM 768 N N . LYS A 1 103 ? 36.033 22.162 30.113 1.00 15.26 103 LYS A N 1
ATOM 769 C CA . LYS A 1 103 ? 36.275 23.623 30.021 1.00 15.26 103 LYS A CA 1
ATOM 770 C C . LYS A 1 103 ? 34.918 24.326 29.884 1.00 14.15 103 LYS A C 1
ATOM 771 O O . LYS A 1 103 ? 34.681 25.321 30.595 1.00 16.03 103 LYS A O 1
ATOM 777 N N . ALA A 1 104 ? 34.045 23.831 29.004 1.00 15.05 104 ALA A N 1
ATOM 778 C CA . ALA A 1 104 ? 32.720 24.446 28.771 1.00 14.05 104 ALA A CA 1
ATOM 779 C C . ALA A 1 104 ? 31.843 24.260 30.014 1.00 13.37 104 ALA A C 1
ATOM 780 O O . ALA A 1 104 ? 31.141 25.207 30.406 1.00 15.22 104 ALA A O 1
ATOM 782 N N . SER A 1 105 ? 31.868 23.093 30.642 1.00 12.97 105 SER A N 1
ATOM 783 C CA . SER A 1 105 ? 30.982 22.862 31.803 1.00 13.19 105 SER A CA 1
ATOM 784 C C . SER A 1 105 ? 31.475 23.680 33.009 1.00 13.31 105 SER A C 1
ATOM 785 O O . SER A 1 105 ? 30.638 24.308 33.675 1.00 14.29 105 SER A O 1
ATOM 788 N N . ALA A 1 106 ? 32.783 23.729 33.273 1.00 13.34 106 ALA A N 1
ATOM 789 C CA . ALA A 1 106 ? 33.312 24.515 34.414 1.00 13.74 106 ALA A CA 1
ATOM 790 C C . ALA A 1 106 ? 33.003 26.003 34.206 1.00 13.82 106 ALA A C 1
ATOM 791 O O . ALA A 1 106 ? 32.603 26.697 35.180 1.00 14.19 106 ALA A O 1
ATOM 793 N N . LYS A 1 107 ? 33.167 26.510 32.983 1.00 15.26 107 LYS A N 1
ATOM 794 C CA . LYS A 1 107 ? 32.890 27.944 32.701 1.00 14.83 107 LYS A CA 1
ATOM 795 C C . LYS A 1 107 ? 31.404 28.238 32.943 1.00 14.79 107 LYS A C 1
ATOM 796 O O . LYS A 1 107 ? 31.088 29.244 33.616 1.00 15.55 107 LYS A O 1
ATOM 802 N N . GLY A 1 108 ? 30.506 27.417 32.395 1.00 14.46 108 GLY A N 1
ATOM 803 C CA . GLY A 1 108 ? 29.054 27.652 32.516 1.00 14.07 108 GLY A CA 1
ATOM 804 C C . GLY A 1 108 ? 28.584 27.591 33.963 1.00 14.50 108 GLY A C 1
ATOM 805 O O . GLY A 1 108 ? 27.755 28.424 34.376 1.00 14.49 108 GLY A O 1
ATOM 806 N N . VAL A 1 109 ? 29.062 26.613 34.725 1.00 13.52 109 VAL A N 1
ATOM 807 C CA . VAL A 1 109 ? 28.656 26.468 36.150 1.00 13.18 109 VAL A CA 1
ATOM 808 C C . VAL A 1 109 ? 29.231 27.631 36.973 1.00 14.56 109 VAL A C 1
ATOM 809 O O . VAL A 1 109 ? 28.526 28.141 37.872 1.00 13.56 109 VAL A O 1
ATOM 813 N N . SER A 1 110 ? 30.453 28.074 36.676 1.00 13.78 110 SER A N 1
ATOM 814 C CA . SER A 1 110 ? 31.051 29.276 37.312 1.00 14.26 110 SER A CA 1
ATOM 815 C C . SER A 1 110 ? 30.181 30.511 37.046 1.00 14.55 110 SER A C 1
ATOM 816 O O . SER A 1 110 ? 29.926 31.294 37.987 1.00 15.83 110 SER A O 1
ATOM 819 N N . GLU A 1 111 ? 29.735 30.691 35.806 1.00 15.56 111 GLU A N 1
ATOM 820 C CA . GLU A 1 111 ? 28.939 31.880 35.404 1.00 16.23 111 GLU A CA 1
ATOM 821 C C . GLU A 1 111 ? 27.546 31.824 36.050 1.00 15.59 111 GLU A C 1
ATOM 822 O O . GLU A 1 111 ? 27.009 32.889 36.424 1.00 17.70 111 GLU A O 1
ATOM 828 N N . PHE A 1 112 ? 26.958 30.639 36.198 1.00 15.14 112 PHE A N 1
ATOM 829 C CA . PHE A 1 112 ? 25.684 30.507 36.944 1.00 13.90 112 PHE A CA 1
ATOM 830 C C . PHE A 1 112 ? 25.928 30.938 38.397 1.00 14.81 112 PHE A C 1
ATOM 831 O O . PHE A 1 112 ? 25.055 31.583 39.000 1.00 16.11 112 PHE A O 1
ATOM 839 N N . GLY A 1 113 ? 27.071 30.536 38.958 1.00 13.59 113 GLY A N 1
ATOM 840 C CA . GLY A 1 113 ? 27.468 30.903 40.329 1.00 13.34 113 GLY 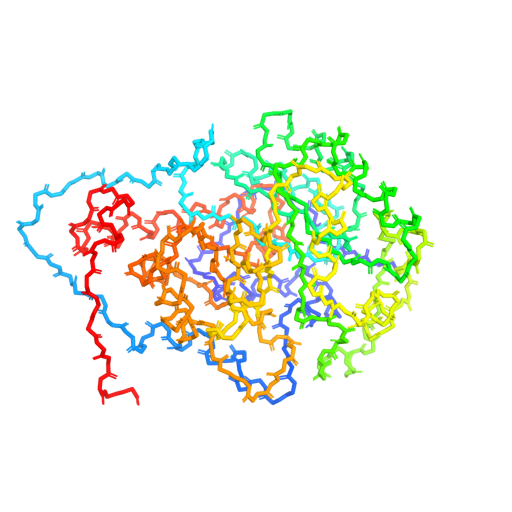A CA 1
ATOM 841 C C . GLY A 1 113 ? 27.177 29.811 41.340 1.00 13.03 113 GLY A C 1
ATOM 842 O O . GLY A 1 113 ? 26.542 30.083 42.380 1.00 14.57 113 GLY A O 1
ATOM 843 N N . THR A 1 114 ? 27.689 28.613 41.104 1.00 13.32 114 THR A N 1
ATOM 844 C CA . THR A 1 114 ? 27.551 27.518 42.086 1.00 12.51 114 THR A CA 1
ATOM 845 C C . THR A 1 114 ? 28.762 26.589 42.044 1.00 12.94 114 THR A C 1
ATOM 846 O O . THR A 1 114 ? 29.654 26.778 41.208 1.00 14.13 114 THR A O 1
ATOM 850 N N . ILE A 1 115 ? 28.752 25.597 42.927 1.00 13.30 115 ILE A N 1
ATOM 851 C CA . ILE A 1 115 ? 29.832 24.585 43.064 1.00 12.86 115 ILE A CA 1
ATOM 852 C C . ILE A 1 115 ? 29.864 23.663 41.844 1.00 12.20 115 ILE A C 1
ATOM 853 O O . ILE A 1 115 ? 28.804 23.141 41.426 1.00 12.78 115 ILE A O 1
ATOM 858 N N . TYR A 1 116 ? 31.070 23.465 41.316 1.00 12.55 116 TYR A N 1
ATOM 859 C CA . TYR A 1 116 ? 31.382 22.486 40.250 1.00 12.84 116 TYR A CA 1
ATOM 860 C C . TYR A 1 116 ? 32.160 21.331 40.876 1.00 12.88 116 TYR A C 1
ATOM 861 O O . TYR A 1 116 ? 33.221 21.577 41.452 1.00 13.15 116 TYR A O 1
ATOM 870 N N . THR A 1 117 ? 31.655 20.107 40.774 1.00 12.61 117 THR A N 1
ATOM 871 C CA . THR A 1 117 ? 32.371 18.905 41.266 1.00 12.09 117 THR A CA 1
ATOM 872 C C . THR A 1 117 ? 33.080 18.248 40.080 1.00 12.60 117 THR A C 1
ATOM 873 O O . THR A 1 117 ? 32.393 17.711 39.204 1.00 12.63 117 THR A O 1
ATOM 877 N N . ALA A 1 118 ? 34.414 18.270 40.065 1.00 12.62 118 ALA A N 1
ATOM 878 C CA . ALA A 1 118 ? 35.221 17.669 38.979 1.00 13.38 118 ALA A CA 1
ATOM 879 C C . ALA A 1 118 ? 35.347 16.157 39.198 1.00 12.15 118 ALA A C 1
ATOM 880 O O . ALA A 1 118 ? 35.661 15.729 40.314 1.00 14.51 118 ALA A O 1
ATOM 882 N N . SER A 1 119 ? 35.133 15.374 38.143 1.00 13.26 119 SER A N 1
ATOM 883 C CA . SER A 1 119 ? 35.323 13.901 38.130 1.00 13.51 119 SER A CA 1
ATOM 884 C C . SER A 1 119 ? 36.810 13.540 38.006 1.00 13.06 119 SER A C 1
ATOM 885 O O . SER A 1 119 ? 37.500 14.130 37.167 1.00 14.58 119 SER A O 1
ATOM 888 N N . SER A 1 120 ? 37.256 12.508 38.728 1.00 13.60 120 SER A N 1
ATOM 889 C CA . SER A 1 120 ? 38.596 11.899 38.533 1.00 14.67 120 SER A CA 1
ATOM 890 C C . SER A 1 120 ? 38.756 11.396 37.090 1.00 13.39 120 SER A C 1
ATOM 891 O O . SER A 1 120 ? 39.911 11.276 36.630 1.00 16.11 120 SER A O 1
ATOM 894 N N . TYR A 1 121 ? 37.654 11.064 36.417 1.00 13.71 121 TYR A N 1
ATOM 895 C CA . TYR A 1 121 ? 37.663 10.482 35.049 1.00 14.16 121 TYR A CA 1
ATOM 896 C C . TYR A 1 121 ? 37.380 11.575 34.001 1.00 14.19 121 TYR A C 1
ATOM 897 O O . TYR A 1 121 ? 36.946 11.246 32.874 1.00 14.89 121 TYR A O 1
ATOM 906 N N . ALA A 1 122 ? 37.635 12.841 34.332 1.00 13.77 122 ALA A N 1
ATOM 907 C CA . ALA A 1 122 ? 37.461 13.984 33.399 1.00 14.35 122 ALA A CA 1
ATOM 908 C C . ALA A 1 122 ? 38.285 13.769 32.126 1.00 15.55 122 ALA A C 1
ATOM 909 O O . ALA A 1 122 ? 39.374 13.157 32.189 1.00 15.45 122 ALA A O 1
ATOM 911 N N . SER A 1 123 ? 37.821 14.329 31.009 1.00 14.84 123 SER A N 1
ATOM 912 C CA . SER A 1 123 ? 38.607 14.355 29.752 1.00 16.30 123 SER A CA 1
ATOM 913 C C . SER A 1 123 ? 39.599 15.537 29.707 1.00 18.02 123 SER A C 1
ATOM 914 O O . SER A 1 123 ? 40.449 15.529 28.807 1.00 26.88 123 SER A O 1
ATOM 917 N N . CYS A 1 124 ? 39.560 16.456 30.668 1.00 19.04 124 CYS A N 1
ATOM 918 C CA . CYS A 1 124 ? 40.503 17.604 30.817 1.00 17.96 124 CYS A CA 1
ATOM 919 C C . CYS A 1 124 ? 41.316 17.424 32.108 1.00 17.12 124 CYS A C 1
ATOM 920 O O . CYS A 1 124 ? 40.915 16.634 32.993 1.00 18.31 124 CYS A O 1
ATOM 923 N N . THR A 1 125 ? 42.442 18.119 32.227 1.00 16.09 125 THR A N 1
ATOM 924 C CA . THR A 1 125 ? 43.215 18.198 33.491 1.00 16.61 125 THR A CA 1
ATOM 925 C C . THR A 1 125 ? 42.447 19.047 34.508 1.00 16.88 125 THR A C 1
ATOM 926 O O . THR A 1 125 ? 41.611 19.885 34.105 1.00 16.74 125 THR A O 1
ATOM 930 N N . LEU A 1 126 ? 42.737 18.879 35.795 1.00 15.89 126 LEU A N 1
ATOM 931 C CA . LEU A 1 126 ? 42.130 19.768 36.813 1.00 16.18 126 LEU A CA 1
ATOM 932 C C . LEU A 1 126 ? 42.667 21.192 36.628 1.00 16.00 126 LEU A C 1
ATOM 933 O O . LEU A 1 126 ? 41.928 22.139 36.937 1.00 16.21 126 LEU A O 1
ATOM 938 N N . GLU A 1 127 ? 43.891 21.359 36.116 1.00 16.90 127 GLU A N 1
ATOM 939 C CA . GLU A 1 127 ? 44.441 22.713 35.827 1.00 17.10 127 GLU A CA 1
ATOM 940 C C . GLU A 1 127 ? 43.551 23.421 34.786 1.00 15.86 127 GLU A C 1
ATOM 941 O O . GLU A 1 127 ? 43.281 24.635 34.936 1.00 16.04 127 GLU A O 1
ATOM 947 N N . GLU A 1 128 ? 43.128 22.712 33.738 1.00 16.22 128 GLU A N 1
ATOM 948 C CA . GLU A 1 128 ? 42.222 23.278 32.703 1.00 16.48 128 GLU A CA 1
ATOM 949 C C . GLU A 1 128 ? 40.861 23.617 33.326 1.00 15.63 128 GLU A C 1
ATOM 950 O O . GLU A 1 128 ? 40.296 24.676 33.003 1.00 15.54 128 GLU A O 1
ATOM 956 N N . ILE A 1 129 ? 40.352 22.760 34.210 1.00 14.92 129 ILE A N 1
ATOM 957 C CA . ILE A 1 129 ? 39.036 22.988 34.866 1.00 14.86 129 ILE A CA 1
ATOM 958 C C . ILE A 1 129 ? 39.120 24.251 35.738 1.00 14.26 129 ILE A C 1
ATOM 959 O O . ILE A 1 129 ? 38.210 25.104 35.670 1.00 15.07 129 ILE A O 1
ATOM 964 N N . ARG A 1 130 ? 40.177 24.393 36.531 1.00 14.75 130 ARG A N 1
ATOM 965 C CA . ARG A 1 130 ? 40.374 25.597 37.374 1.00 15.13 130 ARG A CA 1
ATOM 966 C C . ARG A 1 130 ? 40.523 26.832 36.476 1.00 16.06 130 ARG A C 1
ATOM 967 O O . ARG A 1 130 ? 39.888 27.863 36.751 1.00 15.61 130 ARG A O 1
ATOM 975 N N . ALA A 1 131 ? 41.331 26.749 35.423 1.00 15.82 131 ALA A N 1
ATOM 976 C CA . ALA A 1 131 ? 41.552 27.900 34.518 1.00 16.54 131 ALA A CA 1
ATOM 977 C C . ALA A 1 131 ? 40.224 28.325 33.869 1.00 16.42 131 ALA A C 1
ATOM 978 O O . ALA A 1 131 ? 39.985 29.541 33.733 1.00 16.92 131 ALA A O 1
ATOM 980 N N . ALA A 1 132 ? 39.393 27.373 33.449 1.00 15.38 132 ALA A N 1
ATOM 981 C CA . ALA A 1 132 ? 38.124 27.644 32.736 1.00 15.41 132 ALA A CA 1
ATOM 982 C C . ALA A 1 132 ? 37.089 28.273 33.684 1.00 14.82 132 ALA A C 1
ATOM 983 O O . ALA A 1 132 ? 36.314 29.153 33.237 1.00 16.12 132 ALA A O 1
ATOM 985 N N . GLY A 1 133 ? 37.038 27.832 34.944 1.00 14.53 133 GLY A N 1
ATOM 986 C CA . GLY A 1 133 ? 36.084 28.390 35.918 1.00 15.59 133 GLY A CA 1
ATOM 987 C C . GLY A 1 133 ? 36.508 29.755 36.435 1.00 15.53 133 GLY A C 1
ATOM 988 O O . GLY A 1 133 ? 35.639 30.555 36.819 1.00 16.76 133 GLY A O 1
ATOM 989 N N . GLY A 1 134 ? 37.813 30.013 36.468 1.00 17.31 134 GLY A N 1
ATOM 990 C CA . GLY A 1 134 ? 38.384 31.223 37.078 1.00 17.59 134 GLY A CA 1
ATOM 991 C C . GLY A 1 134 ? 38.741 30.989 38.541 1.00 17.34 134 GLY A C 1
ATOM 992 O O . GLY A 1 134 ? 38.286 30.026 39.152 1.00 18.07 134 GLY A O 1
ATOM 993 N N . PRO A 1 135 ? 39.586 31.864 39.123 1.00 19.32 135 PRO A N 1
ATOM 994 C CA . PRO A 1 135 ? 40.157 31.629 40.450 1.00 19.20 135 PRO A CA 1
ATOM 995 C C . PRO A 1 135 ? 39.147 31.685 41.604 1.00 21.38 135 PRO A C 1
ATOM 996 O O . PRO A 1 135 ? 39.429 31.107 42.636 1.00 25.82 135 PRO A O 1
ATOM 1000 N N . GLU A 1 136 ? 38.017 32.367 41.413 1.00 21.29 136 GLU A N 1
ATOM 1001 C CA . GLU A 1 136 ? 36.989 32.542 42.475 1.00 25.09 136 GLU A CA 1
ATOM 1002 C C . GLU A 1 136 ? 35.879 31.491 42.330 1.00 21.05 136 GLU A C 1
ATOM 1003 O O . GLU A 1 136 ? 34.991 31.459 43.195 1.00 23.84 136 GLU A O 1
ATOM 1009 N N . ALA A 1 137 ? 35.923 30.631 41.309 1.00 18.42 137 ALA A N 1
ATOM 1010 C CA . ALA A 1 137 ? 34.879 29.601 41.107 1.00 16.32 137 ALA A CA 1
ATOM 1011 C C . ALA A 1 137 ? 34.984 28.544 42.204 1.00 16.12 137 ALA A C 1
ATOM 1012 O O . ALA A 1 137 ? 36.050 27.967 42.407 1.00 16.05 137 ALA A O 1
ATOM 1014 N N . PRO A 1 138 ? 33.883 28.229 42.925 1.00 14.98 138 PRO A N 1
ATOM 1015 C CA . PRO A 1 138 ? 33.922 27.154 43.915 1.00 14.98 138 PRO A CA 1
ATOM 1016 C C . PRO A 1 138 ? 33.966 25.801 43.199 1.00 14.43 138 PRO A C 1
ATOM 1017 O O . PRO A 1 138 ? 33.050 25.489 42.414 1.00 14.18 138 PRO A O 1
ATOM 1021 N N . GLN A 1 139 ? 35.029 25.039 43.451 1.00 13.55 139 GLN A N 1
ATOM 1022 C CA . GLN A 1 139 ? 35.232 23.708 42.824 1.00 13.20 139 GLN A CA 1
ATOM 1023 C C . GLN A 1 139 ? 35.581 22.685 43.903 1.00 13.52 139 GLN A C 1
ATOM 1024 O O . GLN A 1 139 ? 36.379 22.990 44.826 1.00 14.69 139 GLN A O 1
ATOM 1030 N N . TRP A 1 140 ? 34.965 21.514 43.791 1.00 12.74 140 TRP A N 1
ATOM 1031 C CA . TRP A 1 140 ? 35.237 20.333 44.639 1.00 13.07 140 TRP A CA 1
ATOM 1032 C C . TRP A 1 140 ? 35.888 19.266 43.765 1.00 12.30 140 TRP A C 1
ATOM 1033 O O . TRP A 1 140 ? 35.703 19.296 42.520 1.00 14.03 140 TRP A O 1
ATOM 1044 N N . PHE A 1 141 ? 36.622 18.344 44.388 1.00 12.84 141 PHE A N 1
ATOM 1045 C CA . PHE A 1 141 ? 37.324 17.261 43.662 1.00 12.51 141 PHE A CA 1
ATOM 1046 C C . PHE A 1 141 ? 36.723 15.913 44.045 1.00 12.62 141 PHE A C 1
ATOM 1047 O O . PHE A 1 141 ? 36.819 15.524 45.227 1.00 13.69 141 PHE A O 1
ATOM 1055 N N . GLN A 1 142 ? 36.142 15.213 43.066 1.00 12.68 142 GLN A N 1
ATOM 1056 C CA . GLN A 1 142 ? 35.646 13.826 43.258 1.00 12.62 142 GLN A CA 1
ATOM 1057 C C . GLN A 1 142 ? 36.796 12.855 42.976 1.00 12.89 142 GLN A C 1
ATOM 1058 O O . GLN A 1 142 ? 37.394 12.916 41.887 1.00 14.29 142 GLN A O 1
ATOM 1064 N N . PHE A 1 143 ? 37.057 11.973 43.942 1.00 14.16 143 PHE A N 1
ATOM 1065 C CA . PHE A 1 143 ? 38.232 11.077 44.024 1.00 14.70 143 PHE A CA 1
ATOM 1066 C C . PHE A 1 143 ? 37.801 9.635 43.743 1.00 15.02 143 PHE A C 1
ATOM 1067 O O . PHE A 1 143 ? 36.987 9.088 44.516 1.00 15.20 143 PHE A O 1
ATOM 1075 N N . TYR A 1 144 ? 38.283 9.073 42.629 1.00 14.44 144 TYR A N 1
ATOM 1076 C CA . TYR A 1 144 ? 38.377 7.611 42.413 1.00 13.97 144 TYR A CA 1
ATOM 1077 C C . TYR A 1 144 ? 39.811 7.231 42.773 1.00 16.20 144 TYR A C 1
ATOM 1078 O O . TYR A 1 144 ? 40.760 7.605 42.048 1.00 17.04 144 TYR A O 1
ATOM 1087 N N . MET A 1 145 ? 39.970 6.566 43.914 1.00 15.86 145 MET A N 1
ATOM 1088 C CA . MET A 1 145 ? 41.301 6.293 44.488 1.00 16.47 145 MET A CA 1
ATOM 1089 C C . MET A 1 145 ? 42.014 5.208 43.681 1.00 16.15 145 MET A C 1
ATOM 1090 O O . MET A 1 145 ? 41.355 4.316 43.079 1.00 16.26 145 MET A O 1
ATOM 1095 N N . SER A 1 146 ? 43.337 5.321 43.658 1.00 18.30 146 SER A N 1
ATOM 1096 C CA . SER A 1 146 ? 44.269 4.275 43.189 1.00 18.89 146 SER A CA 1
ATOM 1097 C C . SER A 1 146 ? 44.389 3.175 44.249 1.00 18.42 146 SER A C 1
ATOM 1098 O O . SER A 1 146 ? 44.153 3.447 45.434 1.00 18.31 146 SER A O 1
ATOM 1101 N N . LYS A 1 147 ? 44.823 1.984 43.847 1.00 19.49 147 LYS A N 1
ATOM 1102 C CA . LYS A 1 147 ? 45.310 0.952 44.799 1.00 19.98 147 LYS A CA 1
ATOM 1103 C C . LYS A 1 147 ? 46.647 1.394 45.414 1.00 21.60 147 LYS A C 1
ATOM 1104 O O . LYS A 1 147 ? 47.003 0.860 46.469 1.00 27.16 147 LYS A O 1
ATOM 1110 N N . ASP A 1 148 ? 47.350 2.341 44.792 1.00 20.63 148 ASP A N 1
ATOM 1111 C CA . ASP A 1 148 ? 48.718 2.753 45.204 1.00 20.92 148 ASP A CA 1
ATOM 1112 C C . ASP A 1 148 ? 48.653 4.042 46.026 1.00 20.86 148 ASP A C 1
ATOM 1113 O O . ASP A 1 148 ? 48.194 5.066 45.494 1.00 20.82 148 ASP A O 1
ATOM 1118 N N . ASP A 1 149 ? 49.158 4.024 47.262 1.00 21.07 149 ASP A N 1
ATOM 1119 C CA . ASP A 1 149 ? 49.040 5.209 48.150 1.00 23.73 149 ASP A CA 1
ATOM 1120 C C . ASP A 1 149 ? 49.960 6.346 47.676 1.00 22.01 149 ASP A C 1
ATOM 1121 O O . ASP A 1 149 ? 49.608 7.510 47.920 1.00 22.90 149 ASP A O 1
ATOM 1126 N N . GLY A 1 150 ? 51.080 6.053 47.012 1.00 23.26 150 GLY A N 1
ATOM 1127 C CA . GLY A 1 150 ? 51.923 7.107 46.414 1.00 23.00 150 GLY A CA 1
ATOM 1128 C C . GLY A 1 150 ? 51.150 7.914 45.382 1.00 22.06 150 GLY A C 1
ATOM 1129 O O . GLY A 1 150 ? 51.198 9.163 45.406 1.00 23.10 150 GLY A O 1
ATOM 1130 N N . ILE A 1 151 ? 50.452 7.223 44.488 1.00 21.59 151 ILE A N 1
ATOM 1131 C CA . ILE A 1 151 ? 49.592 7.869 43.459 1.00 21.57 151 ILE A CA 1
ATOM 1132 C C . ILE A 1 151 ? 48.493 8.669 44.168 1.00 19.86 151 ILE A C 1
ATOM 1133 O O . ILE A 1 151 ? 48.216 9.797 43.733 1.00 21.58 151 ILE A O 1
ATOM 1138 N N . ASN A 1 152 ? 47.905 8.132 45.240 1.00 19.02 152 ASN A N 1
ATOM 1139 C CA . ASN A 1 152 ? 46.822 8.832 45.984 1.00 19.32 152 ASN A CA 1
ATOM 1140 C C . ASN A 1 152 ? 47.373 10.124 46.604 1.00 19.73 152 ASN A C 1
ATOM 1141 O O . ASN A 1 152 ? 46.660 11.146 46.557 1.00 19.71 152 ASN A O 1
ATOM 1146 N N . LEU A 1 153 ? 48.586 10.101 47.172 1.00 20.57 153 LEU A N 1
ATOM 1147 C CA . LEU A 1 153 ? 49.202 11.337 47.727 1.00 21.51 153 LEU A CA 1
ATOM 1148 C C . LEU A 1 153 ? 49.371 12.360 46.593 1.00 20.34 153 LEU A C 1
ATOM 1149 O O . LEU A 1 153 ? 49.029 13.547 46.789 1.00 21.30 153 LEU A O 1
ATOM 1154 N N . ASP A 1 154 ? 49.859 11.926 45.433 1.00 21.74 154 ASP A N 1
ATOM 1155 C CA . ASP A 1 154 ? 50.103 12.833 44.279 1.00 21.28 154 ASP A CA 1
ATOM 1156 C C . ASP A 1 154 ? 48.769 13.469 43.853 1.00 20.55 154 ASP A C 1
ATOM 1157 O O . ASP A 1 154 ? 48.728 14.691 43.610 1.00 22.35 154 ASP A O 1
ATOM 1162 N N . ILE A 1 155 ? 47.698 12.680 43.763 1.00 19.02 155 ILE A N 1
ATOM 1163 C CA . ILE A 1 155 ? 46.384 13.205 43.290 1.00 19.80 155 ILE A CA 1
ATOM 1164 C C . ILE A 1 155 ? 45.847 14.210 44.324 1.00 18.95 155 ILE A C 1
ATOM 1165 O O . ILE A 1 155 ? 45.341 15.267 43.912 1.00 20.17 155 ILE A O 1
ATOM 1170 N N . LEU A 1 156 ? 45.981 13.938 45.624 1.00 19.07 156 LEU A N 1
ATOM 1171 C CA . LEU A 1 156 ? 45.517 14.891 46.668 1.00 18.73 156 LEU A CA 1
ATOM 1172 C C . LEU A 1 156 ? 46.326 16.194 46.605 1.00 18.84 156 LEU A C 1
ATOM 1173 O O . LEU A 1 156 ? 45.729 17.262 46.776 1.00 19.32 156 LEU A O 1
ATOM 1178 N N . GLU A 1 157 ? 47.640 16.130 46.391 1.00 20.67 157 GLU A N 1
ATOM 1179 C CA . GLU A 1 157 ? 48.471 17.359 46.325 1.00 22.46 157 GLU A CA 1
ATOM 1180 C C . GLU A 1 157 ? 48.042 18.171 45.095 1.00 19.92 157 GLU A C 1
ATOM 1181 O O . GLU A 1 157 ? 47.973 19.419 45.162 1.00 21.92 157 GLU A O 1
ATOM 1187 N N . MET A 1 158 ? 47.709 17.479 44.014 1.00 19.32 158 MET A N 1
ATOM 1188 C CA . MET A 1 158 ? 47.221 18.099 42.762 1.00 20.13 158 MET A CA 1
ATOM 1189 C C . MET A 1 158 ? 45.875 18.811 43.023 1.00 19.42 158 MET A C 1
ATOM 1190 O O . MET A 1 158 ? 45.721 19.994 42.639 1.00 20.17 158 MET A O 1
ATOM 1195 N N . ALA A 1 159 ? 44.946 18.182 43.744 1.00 18.72 159 ALA A N 1
ATOM 1196 C CA . ALA A 1 159 ? 43.645 18.800 44.096 1.00 17.74 159 ALA A CA 1
ATOM 1197 C C . ALA A 1 159 ? 43.876 20.085 44.904 1.00 18.81 159 ALA A C 1
ATOM 1198 O O . ALA A 1 159 ? 43.198 21.097 44.638 1.00 18.55 159 ALA A O 1
ATOM 1200 N N . LYS A 1 160 ? 44.771 20.036 45.894 1.00 18.01 160 LYS A N 1
ATOM 1201 C CA . LYS A 1 160 ? 45.126 21.210 46.734 1.00 20.67 160 LYS A CA 1
ATOM 1202 C C . LYS A 1 160 ? 45.659 22.353 45.858 1.00 20.34 160 LYS A C 1
ATOM 1203 O O . LYS A 1 160 ? 45.241 23.512 46.071 1.00 20.07 160 LYS A O 1
ATOM 1209 N N . ARG A 1 161 ? 46.587 22.059 44.942 1.00 19.95 161 ARG A N 1
ATOM 1210 C CA . ARG A 1 161 ? 47.236 23.089 44.087 1.00 19.81 161 ARG A CA 1
ATOM 1211 C C . ARG A 1 161 ? 46.158 23.821 43.288 1.00 19.83 161 ARG A C 1
ATOM 1212 O O . ARG A 1 161 ? 46.337 25.018 43.008 1.00 21.97 161 ARG A O 1
ATOM 1220 N N . ASN A 1 162 ? 45.092 23.105 42.923 1.00 18.19 162 ASN A N 1
ATOM 1221 C CA . ASN A 1 162 ? 43.997 23.631 42.068 1.00 18.19 162 ASN A CA 1
ATOM 1222 C C . ASN A 1 162 ? 42.862 24.210 42.917 1.00 18.34 162 ASN A C 1
ATOM 1223 O O . ASN A 1 162 ? 41.818 24.558 42.341 1.00 20.22 162 ASN A O 1
ATOM 1228 N N . GLY A 1 163 ? 43.065 24.351 44.226 1.00 18.00 163 GLY A N 1
ATOM 1229 C CA . GLY A 1 163 ? 42.127 25.070 45.107 1.00 18.36 163 GLY A CA 1
ATOM 1230 C C . GLY A 1 163 ? 40.818 24.329 45.326 1.00 17.43 163 GLY A C 1
ATOM 1231 O O . GLY A 1 163 ? 39.801 24.993 45.606 1.00 17.53 163 GLY A O 1
ATOM 1232 N N . ALA A 1 164 ? 40.805 22.999 45.245 1.00 16.84 164 ALA A N 1
ATOM 1233 C CA . ALA A 1 164 ? 39.608 22.213 45.637 1.00 16.73 164 ALA A CA 1
ATOM 1234 C C . ALA A 1 164 ? 39.220 22.589 47.070 1.00 15.77 164 ALA A C 1
ATOM 1235 O O . ALA A 1 164 ? 40.126 22.703 47.918 1.00 19.42 164 ALA A O 1
ATOM 1237 N N . LYS A 1 165 ? 37.925 22.756 47.351 1.00 15.17 165 LYS A N 1
ATOM 1238 C CA . LYS A 1 165 ? 37.461 23.157 48.706 1.00 16.54 165 LYS A CA 1
ATOM 1239 C C . LYS A 1 165 ? 36.935 21.944 49.487 1.00 15.19 165 LYS A C 1
ATOM 1240 O O . LYS A 1 165 ? 36.703 22.068 50.701 1.00 17.69 165 LYS A O 1
ATOM 1246 N N . ALA A 1 166 ? 36.765 20.804 48.825 1.00 14.90 166 ALA A N 1
ATOM 1247 C CA . ALA A 1 166 ? 36.323 19.534 49.438 1.00 14.45 166 ALA A CA 1
ATOM 1248 C C . ALA A 1 166 ? 36.779 18.381 48.546 1.00 13.58 166 ALA A C 1
ATOM 1249 O O . ALA A 1 166 ? 36.958 18.581 47.326 1.00 14.32 166 ALA A O 1
ATOM 1251 N N . VAL A 1 167 ? 36.952 17.215 49.153 1.00 14.11 167 VAL A N 1
ATOM 1252 C CA . VAL A 1 167 ? 37.225 15.943 48.443 1.00 14.12 167 VAL A CA 1
ATOM 1253 C C . VAL A 1 167 ? 35.993 15.059 48.606 1.00 13.95 167 VAL A C 1
ATOM 1254 O O . VAL A 1 167 ? 35.577 14.780 49.750 1.00 15.15 167 VAL A O 1
ATOM 1258 N N . VAL A 1 168 ? 35.435 14.627 47.482 1.00 13.19 168 VAL A N 1
ATOM 1259 C CA . VAL A 1 168 ? 34.244 13.744 47.449 1.00 13.16 168 VAL A CA 1
ATOM 1260 C C . VAL A 1 168 ? 34.732 12.328 47.135 1.00 12.75 168 VAL A C 1
ATOM 1261 O O . VAL A 1 168 ? 35.134 12.064 45.975 1.00 13.45 168 VAL A O 1
ATOM 1265 N N . LEU A 1 169 ? 34.774 11.462 48.148 1.00 12.68 169 LEU A N 1
ATOM 1266 C CA . LEU A 1 169 ? 35.176 10.053 47.952 1.00 12.56 169 LEU A CA 1
ATOM 1267 C C . LEU A 1 169 ? 33.958 9.281 47.452 1.00 12.61 169 LEU A C 1
ATOM 1268 O O . LEU A 1 169 ? 33.020 9.054 48.234 1.00 13.19 169 LEU A O 1
ATOM 1273 N N . THR A 1 170 ? 33.945 8.933 46.173 1.00 12.14 170 THR A N 1
ATOM 1274 C CA . THR A 1 170 ? 32.848 8.117 45.603 1.00 12.10 170 THR A CA 1
ATOM 1275 C C . THR A 1 170 ? 33.092 6.671 46.022 1.00 12.25 170 THR A C 1
ATOM 1276 O O . THR A 1 170 ? 34.154 6.120 45.667 1.00 13.43 170 THR A O 1
ATOM 1280 N N . ALA A 1 171 ? 32.150 6.084 46.759 1.00 12.27 171 ALA A N 1
ATOM 1281 C CA . ALA A 1 171 ? 32.357 4.773 47.412 1.00 11.92 171 ALA A CA 1
ATOM 1282 C C . ALA A 1 171 ? 31.379 3.713 46.892 1.00 11.76 171 ALA A C 1
ATOM 1283 O O . ALA A 1 171 ? 31.478 2.555 47.350 1.00 12.72 171 ALA A O 1
ATOM 1285 N N . ASP A 1 172 ? 30.477 4.067 45.974 1.00 11.47 172 ASP A N 1
ATOM 1286 C CA . ASP A 1 172 ? 29.412 3.144 45.488 1.00 11.23 172 ASP A CA 1
ATOM 1287 C C . ASP A 1 172 ? 29.709 2.608 44.083 1.00 11.05 172 ASP A C 1
ATOM 1288 O O . ASP A 1 172 ? 28.787 2.033 43.469 1.00 12.09 172 ASP A O 1
ATOM 1293 N N . ALA A 1 173 ? 30.942 2.737 43.585 1.00 11.95 173 ALA A N 1
ATOM 1294 C CA . ALA A 1 173 ? 31.315 2.227 42.246 1.00 12.91 173 ALA A CA 1
ATOM 1295 C C . ALA A 1 173 ? 32.657 1.494 42.331 1.00 13.58 173 ALA A C 1
ATOM 1296 O O . ALA A 1 173 ? 33.487 1.627 41.409 1.00 14.09 173 ALA A O 1
ATOM 1298 N N . THR A 1 174 ? 32.843 0.675 43.367 1.00 13.05 174 THR A N 1
ATOM 1299 C CA . THR A 1 174 ? 34.090 -0.113 43.535 1.00 13.42 174 THR A CA 1
ATOM 1300 C C . THR A 1 174 ? 34.236 -1.080 42.350 1.00 13.19 174 THR A C 1
ATOM 1301 O O . THR A 1 174 ? 35.383 -1.382 41.973 1.00 14.62 174 THR A O 1
ATOM 1305 N N . VAL A 1 175 ? 33.121 -1.567 41.797 1.00 13.72 175 VAL A N 1
ATOM 1306 C CA . VAL A 1 175 ? 33.084 -2.160 40.434 1.00 14.61 175 VAL A CA 1
ATOM 1307 C C . VAL A 1 175 ? 31.920 -1.520 39.686 1.00 13.11 175 VAL A C 1
ATOM 1308 O O . VAL A 1 175 ? 31.026 -0.955 40.333 1.00 13.99 175 VAL A O 1
ATOM 1312 N N . GLY A 1 176 ? 31.909 -1.630 38.362 1.00 14.35 176 GLY A N 1
ATOM 1313 C CA . GLY A 1 176 ? 30.778 -1.136 37.561 1.00 14.50 176 GLY A CA 1
ATOM 1314 C C . GLY A 1 176 ? 29.545 -2.010 37.705 1.00 14.12 176 GLY A C 1
ATOM 1315 O O . GLY A 1 176 ? 29.666 -3.243 37.907 1.00 15.31 176 GLY A O 1
ATOM 1316 N N . GLY A 1 177 ? 28.373 -1.398 37.603 1.00 13.66 177 GLY A N 1
ATOM 1317 C CA . GLY A 1 177 ? 27.108 -2.140 37.461 1.00 13.64 177 GLY A CA 1
ATOM 1318 C C . GLY A 1 177 ? 26.997 -2.873 36.127 1.00 14.30 177 GLY A C 1
ATOM 1319 O O . GLY A 1 177 ? 27.871 -2.713 35.236 1.00 15.79 177 GLY A O 1
ATOM 1320 N N . ASN A 1 178 ? 25.920 -3.643 35.984 1.00 13.45 178 ASN A N 1
ATOM 1321 C CA . ASN A 1 178 ? 25.614 -4.453 34.781 1.00 13.15 178 ASN A CA 1
ATOM 1322 C C . ASN A 1 178 ? 24.859 -3.567 33.780 1.00 13.66 178 ASN A C 1
ATOM 1323 O O . ASN A 1 178 ? 23.635 -3.686 33.639 1.00 13.88 178 ASN A O 1
ATOM 1328 N N . ARG A 1 179 ? 25.602 -2.701 33.102 1.00 15.20 179 ARG A N 1
ATOM 1329 C CA . ARG A 1 179 ? 25.044 -1.667 32.203 1.00 15.55 179 ARG A CA 1
ATOM 1330 C C . ARG A 1 179 ? 24.888 -2.263 30.806 1.00 13.52 179 ARG A C 1
ATOM 1331 O O . ARG A 1 179 ? 25.848 -2.240 29.999 1.00 15.87 179 ARG A O 1
ATOM 1339 N N . GLU A 1 180 ? 23.723 -2.829 30.533 1.00 13.47 180 GLU A N 1
ATOM 1340 C CA . GLU A 1 180 ? 23.545 -3.720 29.364 1.00 14.46 180 GLU A CA 1
ATOM 1341 C C . GLU A 1 180 ? 23.450 -2.894 28.076 1.00 15.03 180 GLU A C 1
ATOM 1342 O O . GLU A 1 180 ? 23.742 -3.455 27.011 1.00 16.34 180 GLU A O 1
ATOM 1348 N N . THR A 1 181 ? 23.122 -1.603 28.138 1.00 14.67 181 THR A N 1
ATOM 1349 C CA . THR A 1 181 ? 23.144 -0.737 26.927 1.00 15.17 181 THR A CA 1
ATOM 1350 C C . THR A 1 181 ? 24.592 -0.611 26.440 1.00 15.67 181 THR A C 1
ATOM 1351 O O . THR A 1 181 ? 24.840 -0.716 25.225 1.00 16.95 181 THR A O 1
ATOM 1355 N N . ASP A 1 182 ? 25.535 -0.424 27.361 1.00 15.35 182 ASP A N 1
ATOM 1356 C CA . ASP A 1 182 ? 26.974 -0.282 27.020 1.00 15.94 182 ASP A CA 1
ATOM 1357 C C . ASP A 1 182 ? 27.473 -1.613 26.441 1.00 16.53 182 ASP A C 1
ATOM 1358 O O . ASP A 1 182 ? 28.284 -1.599 25.497 1.00 18.51 182 ASP A O 1
ATOM 1363 N N . ARG A 1 183 ? 27.017 -2.736 26.993 1.00 16.24 183 ARG A N 1
ATOM 1364 C CA . ARG A 1 183 ? 27.379 -4.078 26.472 1.00 19.12 183 ARG A CA 1
ATOM 1365 C C . ARG A 1 183 ? 26.856 -4.227 25.035 1.00 19.17 183 ARG A C 1
ATOM 1366 O O . ARG A 1 183 ? 27.634 -4.641 24.141 1.00 21.29 183 ARG A O 1
ATOM 1374 N N . ARG A 1 184 ? 25.579 -3.913 24.805 1.00 18.06 184 ARG A N 1
ATOM 1375 C CA . ARG A 1 184 ? 24.950 -4.021 23.462 1.00 18.62 184 ARG A CA 1
ATOM 1376 C C . ARG A 1 184 ? 25.719 -3.144 22.461 1.00 19.44 184 ARG A C 1
ATOM 1377 O O . ARG A 1 184 ? 25.859 -3.563 21.289 1.00 23.36 184 ARG A O 1
ATOM 1385 N N . ASN A 1 185 ? 26.190 -1.970 22.893 1.00 18.86 185 ASN A N 1
ATOM 1386 C CA . ASN A 1 185 ? 26.845 -0.967 22.006 1.00 19.20 185 ASN A CA 1
ATOM 1387 C C . ASN A 1 185 ? 28.349 -1.246 21.854 1.00 18.86 185 ASN A C 1
ATOM 1388 O O . ASN A 1 185 ? 28.984 -0.612 20.977 1.00 22.68 185 ASN A O 1
ATOM 1393 N N . GLY A 1 186 ? 28.919 -2.149 22.653 1.00 19.34 186 GLY A N 1
ATOM 1394 C CA . GLY A 1 186 ? 30.383 -2.334 22.709 1.00 20.08 186 GLY A CA 1
ATOM 1395 C C . GLY A 1 186 ? 31.094 -1.041 23.080 1.00 20.24 186 GLY A C 1
ATOM 1396 O O . GLY A 1 186 ? 32.148 -0.736 22.492 1.00 22.29 186 GLY A O 1
ATOM 1397 N N . PHE A 1 187 ? 30.552 -0.298 24.041 1.00 19.05 187 PHE A N 1
ATOM 1398 C CA . PHE A 1 187 ? 31.079 1.031 24.434 1.00 18.18 187 PHE A CA 1
ATOM 1399 C C . PHE A 1 187 ? 32.512 0.913 24.968 1.00 18.40 187 PHE A C 1
ATOM 1400 O O . PHE A 1 187 ? 32.805 0.031 25.797 1.00 19.95 187 PHE A O 1
ATOM 1408 N N . THR A 1 188 ? 33.389 1.805 24.503 1.00 19.42 188 THR A N 1
ATOM 1409 C CA . THR A 1 188 ? 34.703 2.097 25.133 1.00 18.05 188 THR A CA 1
ATOM 1410 C C . THR A 1 188 ? 34.898 3.611 25.164 1.00 18.11 188 THR A C 1
ATOM 1411 O O . THR A 1 188 ? 34.365 4.304 24.283 1.00 20.24 188 THR A O 1
ATOM 1415 N N . PHE A 1 189 ? 35.652 4.104 26.143 1.00 18.79 189 PHE A N 1
ATOM 1416 C CA . PHE A 1 189 ? 35.953 5.551 26.272 1.00 19.48 189 PHE A CA 1
ATOM 1417 C C . PHE A 1 189 ? 36.847 5.973 25.113 1.00 19.63 189 PHE A C 1
ATOM 1418 O O . PHE A 1 189 ? 37.788 5.267 24.745 1.00 23.20 189 PHE A O 1
ATOM 1426 N N . PRO A 1 190 ? 36.549 7.123 24.475 1.00 21.38 190 PRO A N 1
ATOM 1427 C CA . PRO A 1 190 ? 37.360 7.603 23.355 1.00 21.39 190 PRO A CA 1
ATOM 1428 C C . PRO A 1 190 ? 38.546 8.512 23.720 1.00 19.63 190 PRO A C 1
ATOM 1429 O O . PRO A 1 190 ? 39.414 8.710 22.860 1.00 25.04 190 PRO A O 1
ATOM 1433 N N . LEU A 1 191 ? 38.571 9.043 24.944 1.00 20.79 191 LEU A N 1
ATOM 1434 C CA . LEU A 1 191 ? 39.538 10.092 25.356 1.00 21.22 191 LEU A CA 1
ATOM 1435 C C . LEU A 1 191 ? 40.348 9.653 26.571 1.00 21.67 191 LEU A C 1
ATOM 1436 O O . LEU A 1 191 ? 39.943 8.776 27.338 1.00 20.24 191 LEU A O 1
ATOM 1441 N N . PRO A 1 192 ? 41.529 10.275 26.772 1.00 21.40 192 PRO A N 1
ATOM 1442 C CA . PRO A 1 192 ? 42.323 10.051 27.973 1.00 22.27 192 PRO A CA 1
ATOM 1443 C C . PRO A 1 192 ? 41.585 10.530 29.227 1.00 19.41 192 PRO A C 1
ATOM 1444 O O . PRO A 1 192 ? 40.582 11.244 29.130 1.00 20.30 192 PRO A O 1
ATOM 1448 N N . MET A 1 193 ? 42.118 10.124 30.375 1.00 19.09 193 MET A N 1
ATOM 1449 C CA . MET A 1 193 ? 41.654 10.534 31.721 1.00 18.08 193 MET A CA 1
ATOM 1450 C C . MET A 1 193 ? 42.870 11.076 32.470 1.00 18.62 193 MET A C 1
ATOM 1451 O O . MET A 1 193 ? 43.470 10.397 33.301 1.00 19.72 193 MET A O 1
ATOM 1456 N N . PRO A 1 194 ? 43.302 12.317 32.163 1.00 19.00 194 PRO A N 1
ATOM 1457 C CA . PRO A 1 194 ? 44.597 12.806 32.639 1.00 20.31 194 PRO A CA 1
ATOM 1458 C C . PRO A 1 194 ? 44.791 12.815 34.164 1.00 19.98 194 PRO A C 1
ATOM 1459 O O . PRO A 1 194 ? 45.914 12.633 34.620 1.00 22.03 194 PRO A O 1
ATOM 1463 N N . ILE A 1 195 ? 43.731 13.048 34.935 1.00 18.97 195 ILE A N 1
ATOM 1464 C CA . ILE A 1 195 ? 43.859 13.154 36.418 1.00 19.13 195 ILE A CA 1
ATOM 1465 C C . ILE A 1 195 ? 44.347 11.810 36.975 1.00 19.27 195 ILE A C 1
ATOM 1466 O O . ILE A 1 195 ? 45.154 11.817 37.938 1.00 20.02 195 ILE A O 1
ATOM 1471 N N . VAL A 1 196 ? 43.906 10.698 36.382 1.00 19.36 196 VAL A N 1
ATOM 1472 C CA . VAL A 1 196 ? 44.223 9.329 36.877 1.00 18.57 196 VAL A CA 1
ATOM 1473 C C . VAL A 1 196 ? 45.207 8.620 35.934 1.00 19.92 196 VAL A C 1
ATOM 1474 O O . VAL A 1 196 ? 45.312 7.386 36.015 1.00 19.27 196 VAL A O 1
ATOM 1478 N N . GLN A 1 197 ? 45.939 9.363 35.108 1.00 19.95 197 GLN A N 1
ATOM 1479 C CA . GLN A 1 197 ? 46.831 8.778 34.068 1.00 21.32 197 GLN A CA 1
ATOM 1480 C C . GLN A 1 197 ? 47.900 7.867 34.700 1.00 22.61 197 GLN A C 1
ATOM 1481 O O . GLN A 1 197 ? 48.407 6.979 33.988 1.00 23.28 197 GLN A O 1
ATOM 1487 N N . ALA A 1 198 ? 48.249 8.041 35.978 1.00 20.45 198 ALA A N 1
ATOM 1488 C CA . ALA A 1 198 ? 49.262 7.182 36.639 1.00 21.95 198 ALA A CA 1
ATOM 1489 C C . ALA A 1 198 ? 48.751 5.733 36.752 1.00 21.10 198 ALA A C 1
ATOM 1490 O O . ALA A 1 198 ? 49.607 4.831 36.877 1.00 24.44 198 ALA A O 1
ATOM 1492 N N . TYR A 1 199 ? 47.432 5.489 36.687 1.00 20.34 199 TYR A N 1
ATOM 1493 C CA . TYR A 1 199 ? 46.869 4.113 36.794 1.00 21.08 199 TYR A CA 1
ATOM 1494 C C . TYR A 1 199 ? 45.848 3.782 35.691 1.00 20.56 199 TYR A C 1
ATOM 1495 O O . TYR A 1 199 ? 45.503 2.593 35.576 1.00 21.22 199 TYR A O 1
ATOM 1504 N N . GLN A 1 200 ? 45.397 4.750 34.886 1.00 19.72 200 GLN A N 1
ATOM 1505 C CA . GLN A 1 200 ? 44.304 4.513 33.904 1.00 19.40 200 GLN A CA 1
ATOM 1506 C C . GLN A 1 200 ? 44.506 5.396 32.668 1.00 20.45 200 GLN A C 1
ATOM 1507 O O . GLN A 1 200 ? 44.601 6.622 32.831 1.00 21.29 200 GLN A O 1
ATOM 1513 N N . SER A 1 201 ? 44.523 4.790 31.476 1.00 21.78 201 SER A N 1
ATOM 1514 C CA . SER A 1 201 ? 44.821 5.465 30.183 1.00 22.08 201 SER A CA 1
ATOM 1515 C C . SER A 1 201 ? 43.545 5.949 29.481 1.00 21.32 201 SER A C 1
ATOM 1516 O O . SER A 1 201 ? 43.661 6.807 28.583 1.00 22.65 201 SER A O 1
ATOM 1519 N N . GLY A 1 202 ? 42.380 5.401 29.833 1.00 19.92 202 GLY A N 1
ATOM 1520 C CA . GLY A 1 202 ? 41.070 5.826 29.298 1.00 20.62 202 GLY A CA 1
ATOM 1521 C C . GLY A 1 202 ? 40.796 5.312 27.886 1.00 19.61 202 GLY A C 1
ATOM 1522 O O . GLY A 1 202 ? 39.776 4.621 27.691 1.00 21.42 202 GLY A O 1
ATOM 1523 N N . VAL A 1 203 ? 41.661 5.625 26.919 1.00 21.61 203 VAL A N 1
ATOM 1524 C CA . VAL A 1 203 ? 41.365 5.433 25.467 1.00 22.10 203 VAL A CA 1
ATOM 1525 C C . VAL A 1 203 ? 41.163 3.939 25.175 1.00 21.00 203 VAL A C 1
ATOM 1526 O O . VAL A 1 203 ? 42.070 3.134 25.481 1.00 22.98 203 VAL A O 1
ATOM 1530 N N . GLY A 1 204 ? 40.004 3.586 24.612 1.00 21.23 204 GLY A N 1
ATOM 1531 C CA . GLY A 1 204 ? 39.683 2.218 24.158 1.00 21.27 204 GLY A CA 1
ATOM 1532 C C . GLY A 1 204 ? 39.332 1.278 25.303 1.00 21.44 204 GLY A C 1
ATOM 1533 O O . GLY A 1 204 ? 39.206 0.063 25.044 1.00 22.44 204 GLY A O 1
ATOM 1534 N N . GLN A 1 205 ? 39.176 1.800 26.522 1.00 20.22 205 GLN A N 1
ATOM 1535 C CA . GLN A 1 205 ? 38.935 0.966 27.730 1.00 19.79 205 GLN A CA 1
ATOM 1536 C C . GLN A 1 205 ? 37.427 0.825 27.984 1.00 17.87 205 GLN A C 1
ATOM 1537 O O . GLN A 1 205 ? 36.679 1.797 27.790 1.00 19.80 205 GLN A O 1
ATOM 1543 N N . THR A 1 206 ? 36.994 -0.360 28.411 1.00 18.89 206 THR A N 1
ATOM 1544 C CA . THR A 1 206 ? 35.596 -0.604 28.843 1.00 18.12 206 THR A CA 1
ATOM 1545 C C . THR A 1 206 ? 35.354 0.087 30.189 1.00 18.92 206 THR A C 1
ATOM 1546 O O . THR A 1 206 ? 36.317 0.255 30.970 1.00 18.60 206 THR A O 1
ATOM 1550 N N . LEU A 1 207 ? 34.106 0.427 30.498 1.00 17.82 207 LEU A N 1
ATOM 1551 C CA . LEU A 1 207 ? 33.806 0.991 31.839 1.00 18.10 207 LEU A CA 1
ATOM 1552 C C . LEU A 1 207 ? 34.120 -0.069 32.904 1.00 17.53 207 LEU A C 1
ATOM 1553 O O . LEU A 1 207 ? 34.575 0.319 33.983 1.00 18.58 207 LEU A O 1
ATOM 1558 N N . ASP A 1 208 ? 33.953 -1.364 32.616 1.00 18.70 208 ASP A N 1
ATOM 1559 C CA . ASP A 1 208 ? 34.271 -2.424 33.611 1.00 19.81 208 ASP A CA 1
ATOM 1560 C C . ASP A 1 208 ? 35.760 -2.316 33.966 1.00 17.95 208 ASP A C 1
ATOM 1561 O O . ASP A 1 208 ? 36.103 -2.344 35.162 1.00 19.83 208 ASP A O 1
ATOM 1566 N N . ALA A 1 209 ? 36.632 -2.189 32.970 1.00 17.50 209 ALA A N 1
ATOM 1567 C CA . ALA A 1 209 ? 38.096 -2.113 33.183 1.00 18.96 209 ALA A CA 1
ATOM 1568 C C . ALA A 1 209 ? 38.453 -0.833 33.944 1.00 17.86 209 ALA A C 1
ATOM 1569 O O . ALA A 1 209 ? 39.361 -0.881 34.802 1.00 19.61 209 ALA A O 1
ATOM 1571 N N . VAL A 1 210 ? 37.801 0.290 33.628 1.00 16.47 210 VAL A N 1
ATOM 1572 C CA . VAL A 1 210 ? 38.133 1.592 34.271 1.00 15.42 210 VAL A CA 1
ATOM 1573 C C . VAL A 1 210 ? 37.856 1.486 35.775 1.00 15.92 210 VAL A C 1
ATOM 1574 O O . VAL A 1 210 ? 38.769 1.755 36.576 1.00 16.88 210 VAL A O 1
ATOM 1578 N N . TYR A 1 211 ? 36.649 1.099 36.182 1.00 16.05 211 TYR A N 1
ATOM 1579 C CA . TYR A 1 211 ? 36.321 1.019 37.629 1.00 15.22 211 TYR A CA 1
ATOM 1580 C C . TYR A 1 211 ? 37.240 0.001 38.318 1.00 15.76 211 TYR A C 1
ATOM 1581 O O . TYR A 1 211 ? 37.642 0.231 39.480 1.00 15.50 211 TYR A O 1
ATOM 1590 N N . LYS A 1 212 ? 37.571 -1.107 37.646 1.00 16.49 212 LYS A N 1
ATOM 1591 C CA . LYS A 1 212 ? 38.404 -2.178 38.257 1.00 16.78 212 LYS A CA 1
ATOM 1592 C C . LYS A 1 212 ? 39.858 -1.712 38.406 1.00 16.65 212 LYS A C 1
ATOM 1593 O O . LYS A 1 212 ? 40.560 -2.286 39.254 1.00 19.19 212 LYS A O 1
ATOM 1599 N N . SER A 1 213 ? 40.285 -0.662 37.697 1.00 17.70 213 SER A N 1
ATOM 1600 C CA . SER A 1 213 ? 41.653 -0.090 37.835 1.00 17.04 213 SER A CA 1
ATOM 1601 C C . SER A 1 213 ? 41.759 0.750 39.116 1.00 16.40 213 SER A C 1
ATOM 1602 O O . SER A 1 213 ? 42.878 0.862 39.660 1.00 18.93 213 SER A O 1
ATOM 1605 N N . SER A 1 214 ? 40.640 1.295 39.599 1.00 16.37 214 SER A N 1
ATOM 1606 C CA . SER A 1 214 ? 40.570 2.072 40.864 1.00 16.67 214 SER A CA 1
ATOM 1607 C C . SER A 1 214 ? 40.527 1.107 42.063 1.00 16.10 214 SER A C 1
ATOM 1608 O O . SER A 1 214 ? 40.581 -0.130 41.869 1.00 15.60 214 SER A O 1
ATOM 1611 N N . LYS A 1 215 ? 40.446 1.642 43.278 1.00 15.60 215 LYS A N 1
ATOM 1612 C CA . LYS A 1 215 ? 40.467 0.830 44.522 1.00 14.71 215 LYS A CA 1
ATOM 1613 C C . LYS A 1 215 ? 39.101 0.167 44.799 1.00 14.45 215 LYS A C 1
ATOM 1614 O O . LYS A 1 215 ? 38.081 0.879 44.915 1.00 15.02 215 LYS A O 1
ATOM 1620 N N . GLN A 1 216 ? 39.073 -1.163 44.936 1.00 14.71 216 GLN A N 1
ATOM 1621 C CA . GLN A 1 216 ? 37.848 -1.906 45.352 1.00 14.35 216 GLN A CA 1
ATOM 1622 C C . GLN A 1 216 ? 37.698 -1.911 46.878 1.00 14.72 216 GLN A C 1
ATOM 1623 O O . GLN A 1 216 ? 36.563 -1.741 47.364 1.00 14.90 216 GLN A O 1
ATOM 1629 N N . LYS A 1 217 ? 38.793 -2.092 47.611 1.00 14.72 217 LYS A N 1
ATOM 1630 C CA . LYS A 1 217 ? 38.750 -2.374 49.074 1.00 14.94 217 LYS A CA 1
ATOM 1631 C C . LYS A 1 217 ? 38.694 -1.067 49.880 1.00 14.38 217 LYS A C 1
ATOM 1632 O O . LYS A 1 217 ? 39.413 -0.946 50.902 1.00 15.71 217 LYS A O 1
ATOM 1638 N N . LEU A 1 218 ? 37.834 -0.131 49.476 1.00 14.16 218 LEU A N 1
ATOM 1639 C CA . LEU A 1 218 ? 37.606 1.122 50.235 1.00 14.12 218 LEU A CA 1
ATOM 1640 C C . LEU A 1 218 ? 37.118 0.780 51.647 1.00 15.14 218 LEU A C 1
ATOM 1641 O O . LEU A 1 218 ? 36.271 -0.136 51.831 1.00 14.23 218 LEU A O 1
ATOM 1646 N N . SER A 1 219 ? 37.601 1.541 52.622 1.00 15.05 219 SER A N 1
ATOM 1647 C CA . SER A 1 219 ? 37.271 1.352 54.051 1.00 15.77 219 SER A CA 1
ATOM 1648 C C . SER A 1 219 ? 37.379 2.694 54.752 1.00 17.06 219 SER A C 1
ATOM 1649 O O . SER A 1 219 ? 37.839 3.672 54.164 1.00 16.20 219 SER A O 1
ATOM 1652 N N . PRO A 1 220 ? 36.987 2.776 56.038 1.00 17.07 220 PRO A N 1
ATOM 1653 C CA . PRO A 1 220 ? 37.179 4.012 56.800 1.00 20.05 220 PRO A CA 1
ATOM 1654 C C . PRO A 1 220 ? 38.635 4.513 56.835 1.00 20.63 220 PRO A C 1
ATOM 1655 O O . PRO A 1 220 ? 38.839 5.721 56.950 1.00 20.80 220 PRO A O 1
ATOM 1659 N N . LYS A 1 221 ? 39.615 3.613 56.699 1.00 19.44 221 LYS A N 1
ATOM 1660 C CA . LYS A 1 221 ? 41.057 3.995 56.669 1.00 21.51 221 LYS A CA 1
ATOM 1661 C C . LYS A 1 221 ? 41.305 4.968 55.505 1.00 19.57 221 LYS A C 1
ATOM 1662 O O . LYS A 1 221 ? 42.201 5.813 55.618 1.00 21.58 221 LYS A O 1
ATOM 1668 N N . ASP A 1 222 ? 40.542 4.864 54.410 1.00 18.19 222 ASP A N 1
ATOM 1669 C CA . ASP A 1 222 ? 40.737 5.749 53.233 1.00 17.23 222 ASP A CA 1
ATOM 1670 C C . ASP A 1 222 ? 40.316 7.182 53.581 1.00 18.07 222 ASP A C 1
ATOM 1671 O O . ASP A 1 222 ? 40.960 8.122 53.083 1.00 18.47 222 ASP A O 1
ATOM 1676 N N . ILE A 1 223 ? 39.287 7.365 54.410 1.00 18.39 223 ILE A N 1
ATOM 1677 C CA . ILE A 1 223 ? 38.890 8.730 54.860 1.00 18.41 223 ILE A CA 1
ATOM 1678 C C . ILE A 1 223 ? 40.047 9.322 55.675 1.00 20.40 223 ILE A C 1
ATOM 1679 O O . ILE A 1 223 ? 40.432 10.493 55.441 1.00 21.01 223 ILE A O 1
ATOM 1684 N N . GLU A 1 224 ? 40.593 8.541 56.606 1.00 21.73 224 GLU A N 1
ATOM 1685 C CA . GLU A 1 224 ? 41.712 8.971 57.482 1.00 23.25 224 GLU A CA 1
ATOM 1686 C C . GLU A 1 224 ? 42.919 9.342 56.615 1.00 22.36 224 GLU A C 1
ATOM 1687 O O . GLU A 1 224 ? 43.553 10.370 56.906 1.00 24.27 224 GLU A O 1
ATOM 1693 N N . PHE A 1 225 ? 43.213 8.558 55.575 1.00 20.42 225 PHE A N 1
ATOM 1694 C CA . PHE A 1 225 ? 44.331 8.856 54.643 1.00 20.86 225 PHE A CA 1
ATOM 1695 C C . PHE A 1 225 ? 44.109 10.243 54.023 1.00 22.08 225 PHE A C 1
ATOM 1696 O O . PHE A 1 225 ? 45.047 11.060 53.990 1.00 22.97 225 PHE A O 1
ATOM 1704 N N . ILE A 1 226 ? 42.898 10.519 53.534 1.00 20.13 226 ILE A N 1
ATOM 1705 C CA . ILE A 1 226 ? 42.621 11.801 52.820 1.00 21.03 226 ILE A CA 1
ATOM 1706 C C . ILE A 1 226 ? 42.759 12.965 53.806 1.00 23.48 226 ILE A C 1
ATOM 1707 O O . ILE A 1 226 ? 43.348 13.998 53.426 1.00 25.08 226 ILE A O 1
ATOM 1712 N N . THR A 1 227 ? 42.238 12.826 55.024 1.00 23.09 227 THR A N 1
ATOM 1713 C CA . THR A 1 227 ? 42.348 13.885 56.061 1.00 25.07 227 THR A CA 1
ATOM 1714 C C . THR A 1 227 ? 43.825 14.157 56.344 1.00 28.88 227 THR A C 1
ATOM 1715 O O . THR A 1 227 ? 44.227 15.347 56.297 1.00 31.21 227 THR A O 1
ATOM 1719 N N . THR A 1 228 ? 44.601 13.103 56.614 1.00 26.42 228 THR A N 1
ATOM 1720 C CA . THR A 1 228 ? 46.041 13.206 56.972 1.00 29.62 228 THR A CA 1
ATOM 1721 C C . THR A 1 228 ? 46.790 14.002 55.901 1.00 31.29 228 THR A C 1
ATOM 1722 O O . THR A 1 228 ? 47.632 14.841 56.272 1.00 39.38 228 THR A O 1
ATOM 1726 N N . HIS A 1 229 ? 46.506 13.755 54.620 1.00 25.36 229 HIS A N 1
ATOM 1727 C CA . HIS A 1 229 ? 47.379 14.224 53.510 1.00 27.48 229 HIS A CA 1
ATOM 1728 C C . HIS A 1 229 ? 46.806 15.430 52.751 1.00 29.37 229 HIS A C 1
ATOM 1729 O O . HIS A 1 229 ? 47.548 15.954 51.904 1.00 32.45 229 HIS A O 1
ATOM 1736 N N . SER A 1 230 ? 45.580 15.892 53.021 1.00 30.55 230 SER A N 1
ATOM 1737 C CA . SER A 1 230 ? 45.018 17.062 52.286 1.00 31.79 230 SER A CA 1
ATOM 1738 C C . SER A 1 230 ? 44.449 18.130 53.227 1.00 31.73 230 SER A C 1
ATOM 1739 O O . SER A 1 230 ? 44.373 19.291 52.793 1.00 32.09 230 SER A O 1
ATOM 1742 N N . GLU A 1 231 ? 44.024 17.768 54.438 1.00 25.92 231 GLU A N 1
ATOM 1743 C CA . GLU A 1 231 ? 43.363 18.716 55.379 1.00 31.97 231 GLU A CA 1
ATOM 1744 C C . GLU A 1 231 ? 42.162 19.415 54.704 1.00 24.70 231 GLU A C 1
ATOM 1745 O O . GLU A 1 231 ? 41.761 20.487 55.171 1.00 26.52 231 GLU A O 1
ATOM 1751 N N . LEU A 1 232 ? 41.569 18.813 53.669 1.00 22.38 232 LEU A N 1
ATOM 1752 C CA . LEU A 1 232 ? 40.272 19.263 53.081 1.00 20.67 232 LEU A CA 1
ATOM 1753 C C . LEU A 1 232 ? 39.120 18.443 53.657 1.00 19.15 232 LEU A C 1
ATOM 1754 O O . LEU A 1 232 ? 39.268 17.257 53.934 1.00 20.48 232 LEU A O 1
ATOM 1759 N N . PRO A 1 233 ? 37.916 19.035 53.807 1.00 17.61 233 PRO A N 1
ATOM 1760 C CA . PRO A 1 233 ? 36.749 18.270 54.233 1.00 16.44 233 PRO A CA 1
ATOM 1761 C C . PRO A 1 233 ? 36.447 17.133 53.246 1.00 14.85 233 PRO A C 1
ATOM 1762 O O . PRO A 1 233 ? 36.480 17.345 52.021 1.00 16.41 233 PRO A O 1
ATOM 1766 N N . VAL A 1 234 ? 36.142 15.957 53.795 1.00 14.74 234 VAL A N 1
ATOM 1767 C CA . VAL A 1 234 ? 35.818 14.731 53.015 1.00 14.36 234 VAL A CA 1
ATOM 1768 C C . VAL A 1 234 ? 34.314 14.473 53.064 1.00 13.94 234 VAL A C 1
ATOM 1769 O O . VAL A 1 234 ? 33.742 14.340 54.165 1.00 13.94 234 VAL A O 1
ATOM 1773 N N . TYR A 1 235 ? 33.703 14.382 51.889 1.00 13.13 235 TYR A N 1
ATOM 1774 C CA . TYR A 1 235 ? 32.310 13.921 51.704 1.00 13.31 235 TYR A CA 1
ATOM 1775 C C . TYR A 1 235 ? 32.361 12.469 51.232 1.00 13.56 235 TYR A C 1
ATOM 1776 O O . TYR A 1 235 ? 33.138 12.162 50.309 1.00 17.18 235 TYR A O 1
ATOM 1785 N N . VAL A 1 236 ? 31.551 11.597 51.828 1.00 12.23 236 VAL A N 1
ATOM 1786 C CA . VAL A 1 236 ? 31.405 10.211 51.313 1.00 11.30 236 VAL A CA 1
ATOM 1787 C C . VAL A 1 236 ? 30.169 10.170 50.416 1.00 11.91 236 VAL A C 1
ATOM 1788 O O . VAL A 1 236 ? 29.064 10.521 50.890 1.00 12.13 236 VAL A O 1
ATOM 1792 N N . LYS A 1 237 ? 30.360 9.774 49.156 1.00 11.69 237 LYS A N 1
ATOM 1793 C CA . LYS A 1 237 ? 29.276 9.745 48.144 1.00 10.84 237 LYS A CA 1
ATOM 1794 C C . LYS A 1 237 ? 28.774 8.312 47.910 1.00 11.35 237 LYS A C 1
ATOM 1795 O O . LYS A 1 237 ? 29.587 7.376 47.717 1.00 11.91 237 LYS A O 1
ATOM 1801 N N . GLY A 1 238 ? 27.445 8.167 47.882 1.00 10.40 238 GLY A N 1
ATOM 1802 C CA . GLY A 1 238 ? 26.749 6.875 47.775 1.00 11.13 238 GLY A CA 1
ATOM 1803 C C . GLY A 1 238 ? 26.129 6.428 49.092 1.00 11.28 238 GLY A C 1
ATOM 1804 O O . GLY A 1 238 ? 25.768 5.258 49.197 1.00 12.79 238 GLY A O 1
ATOM 1805 N N . VAL A 1 239 ? 26.022 7.311 50.087 1.00 10.81 239 VAL A N 1
ATOM 1806 C CA . VAL A 1 239 ? 25.497 6.928 51.432 1.00 11.16 239 VAL A CA 1
ATOM 1807 C C . VAL A 1 239 ? 23.960 6.847 51.384 1.00 11.65 239 VAL A C 1
ATOM 1808 O O . VAL A 1 239 ? 23.312 7.868 51.106 1.00 11.77 239 VAL A O 1
ATOM 1812 N N . GLN A 1 240 ? 23.385 5.687 51.720 1.00 10.70 240 GLN A N 1
ATOM 1813 C CA . GLN A 1 240 ? 21.916 5.480 51.682 1.00 11.17 240 GLN A CA 1
ATOM 1814 C C . GLN A 1 240 ? 21.373 4.803 52.951 1.00 11.97 240 GLN A C 1
ATOM 1815 O O . GLN A 1 240 ? 20.176 4.478 52.963 1.00 12.97 240 GLN A O 1
ATOM 1821 N N . SER A 1 241 ? 22.151 4.671 54.021 1.00 11.51 241 SER A N 1
ATOM 1822 C CA . SER A 1 241 ? 21.656 4.027 55.267 1.00 12.14 241 SER A CA 1
ATOM 1823 C C . SER A 1 241 ? 22.351 4.603 56.507 1.00 13.33 241 SER A C 1
ATOM 1824 O O . SER A 1 241 ? 23.473 5.146 56.401 1.00 13.80 241 SER A O 1
ATOM 1827 N N . GLU A 1 242 ? 21.733 4.401 57.669 1.00 14.30 242 GLU A N 1
ATOM 1828 C CA . GLU A 1 242 ? 22.266 4.849 58.982 1.00 15.14 242 GLU A CA 1
ATOM 1829 C C . GLU A 1 242 ? 23.661 4.236 59.214 1.00 13.81 242 GLU A C 1
ATOM 1830 O O . GLU A 1 242 ? 24.572 4.954 59.639 1.00 14.46 242 GLU A O 1
ATOM 1836 N N . ASP A 1 243 ? 23.832 2.941 58.946 1.00 15.27 243 ASP A N 1
ATOM 1837 C CA A ASP A 1 243 ? 25.119 2.225 59.157 0.50 18.22 243 ASP A CA 1
ATOM 1838 C CA B ASP A 1 243 ? 25.114 2.226 59.171 0.50 18.21 243 ASP A CA 1
ATOM 1839 C C . ASP A 1 243 ? 26.233 2.941 58.393 1.00 15.42 243 ASP A C 1
ATOM 1840 O O . ASP A 1 243 ? 27.348 3.087 58.933 1.00 17.45 243 ASP A O 1
ATOM 1849 N N . ASP A 1 244 ? 25.950 3.361 57.164 1.00 15.28 244 ASP A N 1
ATOM 1850 C CA . ASP A 1 244 ? 26.949 4.036 56.300 1.00 15.18 244 ASP A CA 1
ATOM 1851 C C . ASP A 1 244 ? 27.252 5.436 56.852 1.00 15.09 244 ASP A C 1
ATOM 1852 O O . ASP A 1 244 ? 28.413 5.882 56.778 1.00 16.08 244 ASP A O 1
ATOM 1857 N N . VAL A 1 245 ? 26.251 6.125 57.390 1.00 14.00 245 VAL A N 1
ATOM 1858 C CA . VAL A 1 245 ? 26.474 7.450 58.032 1.00 13.18 245 VAL A CA 1
ATOM 1859 C C . VAL A 1 245 ? 27.449 7.273 59.198 1.00 13.56 245 VAL A C 1
ATOM 1860 O O . VAL A 1 245 ? 28.439 8.018 59.283 1.00 14.68 245 VAL A O 1
ATOM 1864 N N . TYR A 1 246 ? 27.180 6.324 60.093 1.00 14.64 246 TYR A N 1
ATOM 1865 C CA . TYR A 1 246 ? 28.009 6.168 61.313 1.00 15.54 246 TYR A CA 1
ATOM 1866 C C . TYR A 1 246 ? 29.438 5.748 60.918 1.00 16.02 246 TYR A C 1
ATOM 1867 O O . TYR A 1 246 ? 30.384 6.315 61.485 1.00 19.49 246 TYR A O 1
ATOM 1876 N N . ARG A 1 247 ? 29.615 4.809 59.979 1.00 17.13 247 ARG A N 1
ATOM 1877 C CA . ARG A 1 247 ? 30.965 4.392 59.488 1.00 19.29 247 ARG A CA 1
ATOM 1878 C C . ARG A 1 247 ? 31.723 5.628 58.966 1.00 18.14 247 ARG A C 1
ATOM 1879 O O . ARG A 1 247 ? 32.921 5.797 59.267 1.00 19.03 247 ARG A O 1
ATOM 1887 N N . SER A 1 248 ? 31.047 6.487 58.208 1.00 17.11 248 SER A N 1
ATOM 1888 C CA . SER A 1 248 ? 31.652 7.688 57.581 1.00 16.31 248 SER A CA 1
ATOM 1889 C C . SER A 1 248 ? 32.037 8.717 58.656 1.00 15.19 248 SER A C 1
ATOM 1890 O O . SER A 1 248 ? 33.193 9.205 58.663 1.00 17.86 248 SER A O 1
ATOM 1893 N N . LEU A 1 249 ? 31.101 9.088 59.527 1.00 15.78 249 LEU A N 1
ATOM 1894 C CA . LEU A 1 249 ? 31.370 10.134 60.552 1.00 16.50 249 LEU A CA 1
ATOM 1895 C C . LEU A 1 249 ? 32.432 9.637 61.548 1.00 17.33 249 LEU A C 1
ATOM 1896 O O . LEU A 1 249 ? 33.286 10.445 61.950 1.00 19.34 249 LEU A O 1
ATOM 1901 N N . ASP A 1 250 ? 32.405 8.363 61.940 1.00 17.61 250 ASP A N 1
ATOM 1902 C CA . ASP A 1 250 ? 33.358 7.816 62.942 1.00 19.19 250 ASP A CA 1
ATOM 1903 C C . ASP A 1 250 ? 34.784 7.918 62.379 1.00 20.81 250 ASP A C 1
ATOM 1904 O O . ASP A 1 250 ? 35.732 8.034 63.177 1.00 24.41 250 ASP A O 1
ATOM 1909 N N . ALA A 1 251 ? 34.928 7.895 61.052 1.00 22.40 251 ALA A N 1
ATOM 1910 C CA . ALA A 1 251 ? 36.238 7.924 60.356 1.00 23.03 251 ALA A CA 1
ATOM 1911 C C . ALA A 1 251 ? 36.662 9.361 60.015 1.00 21.80 251 ALA A C 1
ATOM 1912 O O . ALA A 1 251 ? 37.750 9.528 59.432 1.00 26.38 251 ALA A O 1
ATOM 1914 N N . GLY A 1 252 ? 35.852 10.359 60.371 1.00 22.27 252 GLY A N 1
ATOM 1915 C CA . GLY A 1 252 ? 36.203 11.788 60.256 1.00 21.73 252 GLY A CA 1
ATOM 1916 C C . GLY A 1 252 ? 35.627 12.464 59.019 1.00 18.93 252 GLY A C 1
ATOM 1917 O O . GLY A 1 252 ? 36.060 13.594 58.713 1.00 19.39 252 GLY A O 1
ATOM 1918 N N . ALA A 1 253 ? 34.635 11.872 58.352 1.00 16.06 253 ALA A N 1
ATOM 1919 C CA . ALA A 1 253 ? 33.954 12.563 57.233 1.00 16.09 253 ALA A CA 1
ATOM 1920 C C . ALA A 1 253 ? 33.317 13.854 57.757 1.00 15.66 253 ALA A C 1
ATOM 1921 O O . ALA A 1 253 ? 32.755 13.846 58.879 1.00 17.26 253 ALA A O 1
ATOM 1923 N N . GLN A 1 254 ? 33.358 14.908 56.947 1.00 14.90 254 GLN A N 1
ATOM 1924 C CA . GLN A 1 254 ? 32.761 16.233 57.270 1.00 15.57 254 GLN A CA 1
ATOM 1925 C C . GLN A 1 254 ? 31.589 16.542 56.327 1.00 14.08 254 GLN A C 1
ATOM 1926 O O . GLN A 1 254 ? 31.065 17.675 56.372 1.00 15.61 254 GLN A O 1
ATOM 1932 N N . GLY A 1 255 ? 31.127 15.552 55.567 1.00 13.13 255 GLY A N 1
ATOM 1933 C CA . GLY A 1 255 ? 29.940 15.708 54.706 1.00 13.59 255 GLY A CA 1
ATOM 1934 C C . GLY A 1 255 ? 29.424 14.365 54.230 1.00 12.35 255 GLY A C 1
ATOM 1935 O O . GLY A 1 255 ? 30.207 13.400 54.171 1.00 12.97 255 GLY A O 1
ATOM 1936 N N . ILE A 1 256 ? 28.131 14.300 53.914 1.00 11.92 256 ILE A N 1
ATOM 1937 C CA . ILE A 1 256 ? 27.468 13.054 53.434 1.00 11.66 256 ILE A CA 1
ATOM 1938 C C . ILE A 1 256 ? 26.765 13.372 52.117 1.00 11.66 256 ILE A C 1
ATOM 1939 O O . ILE A 1 256 ? 26.031 14.361 52.057 1.00 12.40 256 ILE A O 1
ATOM 1944 N N . TRP A 1 257 ? 26.999 12.555 51.091 1.00 11.34 257 TRP A N 1
ATOM 1945 C CA . TRP A 1 257 ? 26.401 12.762 49.749 1.00 11.38 257 TRP A CA 1
ATOM 1946 C C . TRP A 1 257 ? 25.521 11.548 49.429 1.00 10.76 257 TRP A C 1
ATOM 1947 O O . TRP A 1 257 ? 26.040 10.425 49.151 1.00 11.35 257 TRP A O 1
ATOM 1958 N N . VAL A 1 258 ? 24.216 11.750 49.582 1.00 10.46 258 VAL A N 1
ATOM 1959 C CA . VAL A 1 258 ? 23.164 10.729 49.349 1.00 10.06 258 VAL A CA 1
ATOM 1960 C C . VAL A 1 258 ? 22.961 10.579 47.842 1.00 10.28 258 VAL A C 1
ATOM 1961 O O . VAL A 1 258 ? 22.696 11.581 47.153 1.00 11.06 258 VAL A O 1
ATOM 1965 N N . SER A 1 259 ? 23.102 9.355 47.346 1.00 10.22 259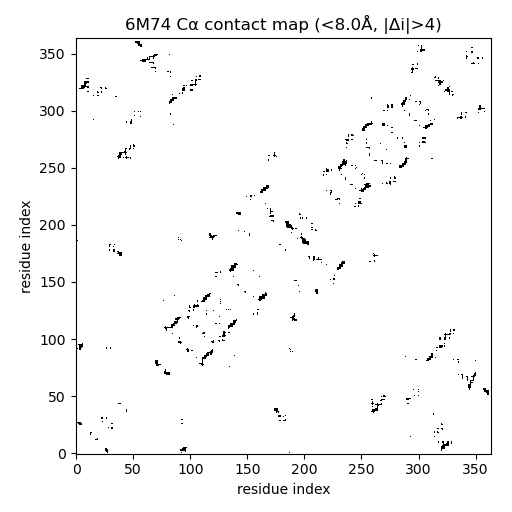 SER A N 1
ATOM 1966 C CA . SER A 1 259 ? 23.104 9.058 45.898 1.00 10.27 259 SER A CA 1
ATOM 1967 C C . SER A 1 259 ? 22.944 7.561 45.700 1.00 10.17 259 SER A C 1
ATOM 1968 O O . SER A 1 259 ? 23.444 6.808 46.556 1.00 11.61 259 SER A O 1
ATOM 1971 N N . ASN A 1 260 ? 22.383 7.148 44.562 1.00 10.02 260 ASN A N 1
ATOM 1972 C CA . ASN A 1 260 ? 22.576 5.759 44.074 1.00 10.82 260 ASN A CA 1
ATOM 1973 C C . ASN A 1 260 ? 23.253 5.809 42.703 1.00 11.12 260 ASN A C 1
ATOM 1974 O O . ASN A 1 260 ? 23.111 4.864 41.924 1.00 10.94 260 ASN A O 1
ATOM 1979 N N . HIS A 1 261 ? 24.022 6.853 42.425 1.00 10.43 261 HIS A N 1
ATOM 1980 C CA . HIS A 1 261 ? 24.832 6.904 41.181 1.00 11.09 261 HIS A CA 1
ATOM 1981 C C . HIS A 1 261 ? 23.874 6.937 39.983 1.00 10.95 261 HIS A C 1
ATOM 1982 O O . HIS A 1 261 ? 24.179 6.339 38.938 1.00 11.87 261 HIS A O 1
ATOM 1989 N N . GLY A 1 262 ? 22.729 7.605 40.121 1.00 10.93 262 GLY A N 1
ATOM 1990 C CA . GLY A 1 262 ? 21.786 7.763 39.004 1.00 10.57 262 GLY A CA 1
ATOM 1991 C C . GLY A 1 262 ? 21.265 6.427 38.483 1.00 9.96 262 GLY A C 1
ATOM 1992 O O . GLY A 1 262 ? 20.947 6.319 37.280 1.00 11.40 262 GLY A O 1
ATOM 1993 N N . GLY A 1 263 ? 21.129 5.424 39.349 1.00 10.38 263 GLY A N 1
ATOM 1994 C CA . GLY A 1 263 ? 20.596 4.109 38.949 1.00 11.11 263 GLY A CA 1
ATOM 1995 C C . GLY A 1 263 ? 21.545 3.322 38.058 1.00 10.96 263 GLY A C 1
ATOM 1996 O O . GLY A 1 263 ? 21.084 2.351 37.405 1.00 11.46 263 GLY A O 1
ATOM 1997 N N . ARG A 1 264 ? 22.839 3.655 38.082 1.00 10.71 264 ARG A N 1
ATOM 1998 C CA . ARG A 1 264 ? 23.850 3.068 37.166 1.00 11.83 264 ARG A CA 1
ATOM 1999 C C . ARG A 1 264 ? 24.567 1.879 37.810 1.00 10.94 264 ARG A C 1
ATOM 2000 O O . ARG A 1 264 ? 25.373 1.233 37.121 1.00 12.00 264 ARG A O 1
ATOM 2008 N N . GLN A 1 265 ? 24.306 1.601 39.084 1.00 10.90 265 GLN A N 1
ATOM 2009 C CA . GLN A 1 265 ? 25.166 0.683 39.870 1.00 11.55 265 GLN A CA 1
ATOM 2010 C C . GLN A 1 265 ? 24.392 -0.574 40.300 1.00 11.52 265 GLN A C 1
ATOM 2011 O O . GLN A 1 265 ? 24.418 -1.561 39.518 1.00 12.35 265 GLN A O 1
ATOM 2017 N N . LEU A 1 266 ? 23.764 -0.593 41.480 1.00 11.88 266 LEU A N 1
ATOM 2018 C CA . LEU A 1 266 ? 23.143 -1.840 42.014 1.00 10.36 266 LEU A CA 1
ATOM 2019 C C . LEU A 1 266 ? 21.626 -1.828 41.751 1.00 10.46 266 LEU A C 1
ATOM 2020 O O . LEU A 1 266 ? 20.839 -1.302 42.579 1.00 10.87 266 LEU A O 1
ATOM 2025 N N . ASP A 1 267 ? 21.198 -2.465 40.664 1.00 10.77 267 ASP A N 1
ATOM 2026 C CA . ASP A 1 267 ? 19.750 -2.590 40.371 1.00 11.18 267 ASP A CA 1
ATOM 2027 C C . ASP A 1 267 ? 19.113 -3.492 41.432 1.00 9.97 267 ASP A C 1
ATOM 2028 O O . ASP A 1 267 ? 19.675 -4.564 41.754 1.00 11.51 267 ASP A O 1
ATOM 2033 N N . GLY A 1 268 ? 17.928 -3.110 41.908 1.00 10.89 268 GLY A N 1
ATOM 2034 C CA . GLY A 1 268 ? 17.260 -3.813 43.016 1.00 10.73 268 GLY A CA 1
ATOM 2035 C C . GLY A 1 268 ? 17.453 -3.111 44.345 1.00 10.39 268 GLY A C 1
ATOM 2036 O O . GLY A 1 268 ? 16.906 -3.598 45.354 1.00 10.77 268 GLY A O 1
ATOM 2037 N N . GLY A 1 269 ? 18.207 -2.015 44.353 1.00 10.55 269 GLY A N 1
ATOM 2038 C CA . GLY A 1 269 ? 18.331 -1.127 45.521 1.00 10.27 269 GLY A CA 1
ATOM 2039 C C . GLY A 1 269 ? 17.255 -0.045 45.533 1.00 10.16 269 GLY A C 1
ATOM 2040 O O . GLY A 1 269 ? 16.520 0.154 44.555 1.00 10.46 269 GLY A O 1
ATOM 2041 N N . PRO A 1 270 ? 17.153 0.695 46.653 1.00 10.56 270 PRO A N 1
ATOM 2042 C CA . PRO A 1 270 ? 16.169 1.767 46.800 1.00 9.68 270 PRO A CA 1
ATOM 2043 C C . PRO A 1 270 ? 16.420 2.979 45.897 1.00 9.47 270 PRO A C 1
ATOM 2044 O O . PRO A 1 270 ? 17.547 3.206 45.438 1.00 10.07 270 PRO A O 1
ATOM 2048 N N . ALA A 1 271 ? 15.365 3.764 45.676 1.00 10.05 271 ALA A N 1
ATOM 2049 C CA . ALA A 1 271 ? 15.473 5.124 45.112 1.00 10.03 271 ALA A CA 1
ATOM 2050 C C . ALA A 1 271 ? 16.215 6.017 46.113 1.00 9.83 271 ALA A C 1
ATOM 2051 O O . ALA A 1 271 ? 15.948 5.943 47.322 1.00 10.42 271 ALA A O 1
ATOM 2053 N N . SER A 1 272 ? 17.065 6.911 45.618 1.00 10.27 272 SER A N 1
ATOM 2054 C CA A SER A 1 272 ? 17.882 7.775 46.508 0.50 10.13 272 SER A CA 1
ATOM 2055 C CA B SER A 1 272 ? 17.877 7.838 46.442 0.50 10.19 272 SER A CA 1
ATOM 2056 C C . SER A 1 272 ? 16.975 8.696 47.338 1.00 10.00 272 SER A C 1
ATOM 2057 O O . SER A 1 272 ? 17.290 8.894 48.527 1.00 10.79 272 SER A O 1
ATOM 2062 N N . PHE A 1 273 ? 15.890 9.238 46.775 1.00 10.03 273 PHE A N 1
ATOM 2063 C CA . PHE A 1 273 ? 15.032 10.170 47.540 1.00 10.60 273 PHE A CA 1
ATOM 2064 C C . PHE A 1 273 ? 14.438 9.443 48.757 1.00 9.63 273 PHE A C 1
ATOM 2065 O O . PHE A 1 273 ? 14.278 10.054 49.823 1.00 11.21 273 PHE A O 1
ATOM 2073 N N . ASP A 1 274 ? 14.103 8.159 48.623 1.00 9.71 274 ASP A N 1
ATOM 2074 C CA . ASP A 1 274 ? 13.555 7.378 49.763 1.00 10.42 274 ASP A CA 1
ATOM 2075 C C . ASP A 1 274 ? 14.659 7.186 50.811 1.00 10.76 274 ASP A C 1
ATOM 2076 O O . ASP A 1 274 ? 14.375 7.307 52.022 1.00 13.25 274 ASP A O 1
ATOM 2081 N N . SER A 1 275 ? 15.889 6.899 50.385 1.00 9.90 275 SER A N 1
ATOM 2082 C CA . SER A 1 275 ? 17.034 6.713 51.315 1.00 10.45 275 SER A CA 1
ATOM 2083 C C . SER A 1 275 ? 17.335 8.004 52.095 1.00 11.12 275 SER A C 1
ATOM 2084 O O . SER A 1 275 ? 17.823 7.922 53.243 1.00 11.88 275 SER A O 1
ATOM 2087 N N . LEU A 1 276 ? 17.093 9.166 51.493 1.00 10.78 276 LEU A N 1
ATOM 2088 C CA . LEU A 1 276 ? 17.405 10.479 52.112 1.00 10.98 276 LEU A CA 1
ATOM 2089 C C . LEU A 1 276 ? 16.763 10.575 53.497 1.00 12.00 276 LEU A C 1
ATOM 2090 O O . LEU A 1 276 ? 17.409 11.121 54.412 1.00 12.80 276 LEU A O 1
ATOM 2095 N N . ARG A 1 277 ? 15.542 10.074 53.678 1.00 12.48 277 ARG A N 1
ATOM 2096 C CA A ARG A 1 277 ? 14.865 10.142 54.995 0.50 15.38 277 ARG A CA 1
ATOM 2097 C CA B ARG A 1 277 ? 14.882 10.173 55.007 0.50 15.38 277 ARG A CA 1
ATOM 2098 C C . ARG A 1 277 ? 15.719 9.428 56.054 1.00 14.67 277 ARG A C 1
ATOM 2099 O O . ARG A 1 277 ? 15.912 9.977 57.168 1.00 16.34 277 ARG A O 1
ATOM 2114 N N . TYR A 1 278 ? 16.187 8.224 55.746 1.00 12.90 278 TYR A N 1
ATOM 2115 C CA . TYR A 1 278 ? 16.972 7.406 56.704 1.00 14.07 278 TYR A CA 1
ATOM 2116 C C . TYR A 1 278 ? 18.293 8.121 57.019 1.00 13.20 278 TYR A C 1
ATOM 2117 O O . TYR A 1 278 ? 18.738 8.168 58.177 1.00 14.88 278 TYR A O 1
ATOM 2126 N N . VAL A 1 279 ? 18.936 8.662 55.992 1.00 11.56 279 VAL A N 1
ATOM 2127 C CA . VAL A 1 279 ? 20.260 9.322 56.156 1.00 11.94 279 VAL A CA 1
ATOM 2128 C C . VAL A 1 279 ? 20.097 10.624 56.948 1.00 12.15 279 VAL A C 1
ATOM 2129 O O . VAL A 1 279 ? 20.901 10.861 57.855 1.00 12.79 279 VAL A O 1
ATOM 2133 N N . ALA A 1 280 ? 19.093 11.444 56.638 1.00 12.50 280 ALA A N 1
ATOM 2134 C CA . ALA A 1 280 ? 18.888 12.738 57.333 1.00 13.11 280 ALA A CA 1
ATOM 2135 C C . ALA A 1 280 ? 18.662 12.481 58.829 1.00 13.41 280 ALA A C 1
ATOM 2136 O O . ALA A 1 280 ? 19.182 13.259 59.654 1.00 13.87 280 ALA A O 1
ATOM 2138 N N . GLU A 1 281 ? 17.900 11.447 59.189 1.00 13.88 281 GLU A N 1
ATOM 2139 C CA A GLU A 1 281 ? 17.626 11.141 60.619 0.50 14.73 281 GLU A CA 1
ATOM 2140 C CA B GLU A 1 281 ? 17.627 11.091 60.606 0.50 15.27 281 GLU A CA 1
ATOM 2141 C C . GLU A 1 281 ? 18.944 10.763 61.317 1.00 14.68 281 GLU A C 1
ATOM 2142 O O . GLU A 1 281 ? 19.162 11.243 62.447 1.00 15.93 281 GLU A O 1
ATOM 2153 N N . ALA A 1 282 ? 19.791 9.956 60.678 1.00 13.59 282 ALA A N 1
ATOM 2154 C CA . ALA A 1 282 ? 21.074 9.497 61.255 1.00 14.17 282 ALA A CA 1
ATOM 2155 C C . ALA A 1 282 ? 22.066 10.663 61.384 1.00 13.44 282 ALA A C 1
ATOM 2156 O O . ALA A 1 282 ? 22.749 10.776 62.435 1.00 16.16 282 ALA A O 1
ATOM 2158 N N . VAL A 1 283 ? 22.145 11.527 60.367 1.00 12.20 283 VAL A N 1
ATOM 2159 C CA . VAL A 1 283 ? 23.092 12.678 60.376 1.00 13.29 283 VAL A CA 1
ATOM 2160 C C . VAL A 1 283 ? 22.670 13.689 61.456 1.00 13.64 283 VAL A C 1
ATOM 2161 O O . VAL A 1 283 ? 23.552 14.221 62.157 1.00 14.24 283 VAL A O 1
ATOM 2165 N N . ASP A 1 284 ? 21.372 13.945 61.604 1.00 14.08 284 ASP A N 1
ATOM 2166 C CA . ASP A 1 284 ? 20.830 14.873 62.633 1.00 14.37 284 ASP A CA 1
ATOM 2167 C C . ASP A 1 284 ? 21.580 16.213 62.591 1.00 14.19 284 ASP A C 1
ATOM 2168 O O . ASP A 1 284 ? 21.954 16.739 63.657 1.00 15.81 284 ASP A O 1
ATOM 2173 N N . LYS A 1 285 ? 21.786 16.745 61.388 1.00 14.26 285 LYS A N 1
ATOM 2174 C CA . LYS A 1 285 ? 22.366 18.089 61.119 1.00 15.16 285 LYS A CA 1
ATOM 2175 C C . LYS A 1 285 ? 23.818 18.195 61.622 1.00 14.76 285 LYS A C 1
ATOM 2176 O O . LYS A 1 285 ? 24.322 19.327 61.718 1.00 17.44 285 LYS A O 1
ATOM 2182 N N . ARG A 1 286 ? 24.503 17.076 61.865 1.00 14.11 286 ARG A N 1
ATOM 2183 C CA . ARG A 1 286 ? 25.903 17.102 62.368 1.00 14.84 286 ARG A CA 1
ATOM 2184 C C . ARG A 1 286 ? 26.876 17.570 61.278 1.00 14.26 286 ARG A C 1
ATOM 2185 O O . ARG A 1 286 ? 27.920 18.174 61.626 1.00 16.99 286 ARG A O 1
ATOM 2193 N N . VAL A 1 287 ? 26.580 17.244 60.025 1.00 13.59 287 VAL A N 1
ATOM 2194 C CA . VAL A 1 287 ? 27.394 17.659 58.850 1.00 13.15 287 VAL A CA 1
ATOM 2195 C C . VAL A 1 287 ? 26.438 17.990 57.720 1.00 12.62 287 VAL A C 1
ATOM 2196 O O . VAL A 1 287 ? 25.269 17.599 57.755 1.00 13.28 287 VAL A O 1
ATOM 2200 N N . PRO A 1 288 ? 26.910 18.714 56.683 1.00 12.19 288 PRO A N 1
ATOM 2201 C CA . PRO A 1 288 ? 26.072 18.976 55.517 1.00 12.51 288 PRO A CA 1
ATOM 2202 C C . PRO A 1 288 ? 25.750 17.711 54.715 1.00 12.56 288 PRO A C 1
ATOM 2203 O O . PRO A 1 288 ? 26.534 16.765 54.696 1.00 12.68 288 PRO A O 1
ATOM 2207 N N . ILE A 1 289 ? 24.584 17.740 54.069 1.00 11.62 289 ILE A N 1
ATOM 2208 C CA . ILE A 1 289 ? 24.100 16.664 53.166 1.00 11.45 289 ILE A CA 1
ATOM 2209 C C . ILE A 1 289 ? 23.942 17.222 51.752 1.00 11.22 289 ILE A C 1
ATOM 2210 O O . ILE A 1 289 ? 23.245 18.241 51.555 1.00 11.90 289 ILE A O 1
ATOM 2215 N N . VAL A 1 290 ? 24.577 16.550 50.800 1.00 10.92 290 VAL A N 1
ATOM 2216 C CA . VAL A 1 290 ? 24.302 16.728 49.352 1.00 11.14 290 VAL A CA 1
ATOM 2217 C C . VAL A 1 290 ? 23.417 15.566 48.908 1.00 11.16 290 VAL A C 1
ATOM 2218 O O . VAL A 1 290 ? 23.585 14.445 49.427 1.00 11.28 290 VAL A O 1
ATOM 2222 N N . PHE A 1 291 ? 22.477 15.839 48.006 1.00 11.15 291 PHE A N 1
ATOM 2223 C CA . PHE A 1 291 ? 21.535 14.822 47.488 1.00 10.47 291 PHE A CA 1
ATOM 2224 C C . PHE A 1 291 ? 21.555 14.816 45.959 1.00 10.23 291 PHE A C 1
ATOM 2225 O O . PHE A 1 291 ? 21.502 15.906 45.331 1.00 10.70 291 PHE A O 1
ATOM 2233 N N . ASP A 1 292 ? 21.520 13.624 45.360 1.00 10.52 292 ASP A N 1
ATOM 2234 C CA . ASP A 1 292 ? 21.281 13.495 43.901 1.00 9.89 292 ASP A CA 1
ATOM 2235 C C . ASP A 1 292 ? 20.556 12.186 43.557 1.00 10.28 292 ASP A C 1
ATOM 2236 O O . ASP A 1 292 ? 20.311 11.349 44.453 1.00 10.16 292 ASP A O 1
ATOM 2241 N N . SER A 1 293 ? 20.213 12.074 42.274 1.00 10.42 293 SER A N 1
ATOM 2242 C CA . SER A 1 293 ? 19.746 10.887 41.500 1.00 9.94 293 SER A CA 1
ATOM 2243 C C . SER A 1 293 ? 18.257 11.056 41.154 1.00 10.77 293 SER A C 1
ATOM 2244 O O . SER A 1 293 ? 17.401 10.844 42.027 1.00 12.07 293 SER A O 1
ATOM 2247 N N . GLY A 1 294 ? 17.954 11.444 39.910 1.00 10.40 294 GLY A N 1
ATOM 2248 C CA . GLY A 1 294 ? 16.562 11.506 39.413 1.00 10.38 294 GLY A CA 1
ATOM 2249 C C . GLY A 1 294 ? 15.990 12.913 39.341 1.00 9.75 294 GLY A C 1
ATOM 2250 O O . GLY A 1 294 ? 14.827 13.060 38.934 1.00 11.34 294 GLY A O 1
ATOM 2251 N N . VAL A 1 295 ? 16.755 13.934 39.728 1.00 10.48 295 VAL A N 1
ATOM 2252 C CA . VAL A 1 295 ? 16.239 15.330 39.830 1.00 10.65 295 VAL A CA 1
ATOM 2253 C C . VAL A 1 295 ? 15.963 15.872 38.420 1.00 10.98 295 VAL A C 1
ATOM 2254 O O . VAL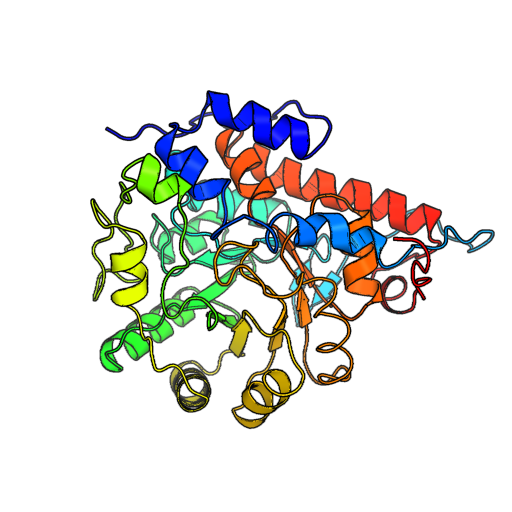 A 1 295 ? 16.920 16.005 37.626 1.00 11.00 295 VAL A O 1
ATOM 2258 N N . ARG A 1 296 ? 14.699 16.193 38.119 1.00 10.99 296 ARG A N 1
ATOM 2259 C CA . ARG A 1 296 ? 14.297 16.716 36.783 1.00 10.62 296 ARG A CA 1
ATOM 2260 C C . ARG A 1 296 ? 13.391 17.953 36.883 1.00 10.88 296 ARG A C 1
ATOM 2261 O O . ARG A 1 296 ? 13.084 18.537 35.825 1.00 12.25 296 ARG A O 1
ATOM 2269 N N . ARG A 1 297 ? 13.003 18.364 38.092 1.00 10.59 297 ARG A N 1
ATOM 2270 C CA . ARG A 1 297 ? 12.033 19.461 38.326 1.00 10.54 297 ARG A CA 1
ATOM 2271 C C . ARG A 1 297 ? 12.439 20.263 39.565 1.00 10.18 297 ARG A C 1
ATOM 2272 O O . ARG A 1 297 ? 13.061 19.695 40.488 1.00 11.18 297 ARG A O 1
ATOM 2280 N N . GLY A 1 298 ? 12.078 21.545 39.598 1.00 10.16 298 GLY A N 1
ATOM 2281 C CA . GLY A 1 298 ? 12.222 22.353 40.822 1.00 10.58 298 GLY A CA 1
ATOM 2282 C C . GLY A 1 298 ? 11.551 21.706 42.027 1.00 10.11 298 GLY A C 1
ATOM 2283 O O . GLY A 1 298 ? 12.106 21.817 43.148 1.00 11.27 298 GLY A O 1
ATOM 2284 N N . GLN A 1 299 ? 10.397 21.055 41.852 1.00 10.36 299 GLN A N 1
ATOM 2285 C CA . GLN A 1 299 ? 9.679 20.448 43.002 1.00 10.56 299 GLN A CA 1
ATOM 2286 C C . GLN A 1 299 ? 10.541 19.333 43.608 1.00 10.53 299 GLN A C 1
ATOM 2287 O O . GLN A 1 299 ? 10.457 19.108 44.826 1.00 10.81 299 GLN A O 1
ATOM 2293 N N . HIS A 1 300 ? 11.356 18.649 42.803 1.00 10.47 300 HIS A N 1
ATOM 2294 C CA . HIS A 1 300 ? 12.257 17.584 43.321 1.00 10.83 300 HIS A CA 1
ATOM 2295 C C . HIS A 1 300 ? 13.318 18.213 44.234 1.00 9.87 300 HIS A C 1
ATOM 2296 O O . HIS A 1 300 ? 13.618 17.640 45.301 1.00 10.52 300 HIS A O 1
ATOM 2303 N N . ILE A 1 301 ? 13.893 19.348 43.821 1.00 10.24 301 ILE A N 1
ATOM 2304 C CA . ILE A 1 301 ? 14.912 20.072 44.634 1.00 10.73 301 ILE A CA 1
ATOM 2305 C C . ILE A 1 301 ? 14.262 20.519 45.949 1.00 10.18 301 ILE A C 1
ATOM 2306 O O . ILE A 1 301 ? 14.836 20.292 47.031 1.00 10.65 301 ILE A O 1
ATOM 2311 N N . PHE A 1 302 ? 13.085 21.134 45.871 1.00 10.20 302 PHE A N 1
ATOM 2312 C CA . PHE A 1 302 ? 12.354 21.622 47.067 1.00 9.94 302 PHE A CA 1
ATOM 2313 C C . PHE A 1 302 ? 12.147 20.445 48.032 1.00 10.62 302 PHE A C 1
ATOM 2314 O O . PHE A 1 302 ? 12.438 20.554 49.244 1.00 10.19 302 PHE A O 1
ATOM 2322 N N . LYS A 1 303 ? 11.638 19.323 47.524 1.00 10.01 303 LYS A N 1
ATOM 2323 C CA . LYS A 1 303 ? 11.310 18.160 48.389 1.00 9.82 303 LYS A CA 1
ATOM 2324 C C . LYS A 1 303 ? 12.589 17.612 49.042 1.00 9.88 303 LYS A C 1
ATOM 2325 O O . LYS A 1 303 ? 12.557 17.236 50.241 1.00 10.95 303 LYS A O 1
ATOM 2331 N N . ALA A 1 304 ? 13.688 17.529 48.307 1.00 9.51 304 ALA A N 1
ATOM 2332 C CA . ALA A 1 304 ? 14.959 17.025 48.878 1.00 9.85 304 ALA A CA 1
ATOM 2333 C C . ALA A 1 304 ? 15.425 17.934 50.024 1.00 9.76 304 ALA A C 1
ATOM 2334 O O . ALA A 1 304 ? 15.841 17.417 51.098 1.00 10.47 304 ALA A O 1
ATOM 2336 N N . ILE A 1 305 ? 15.366 19.252 49.830 1.00 10.20 305 ILE A N 1
ATOM 2337 C CA . ILE A 1 305 ? 15.822 20.220 50.870 1.00 10.53 305 ILE A CA 1
ATOM 2338 C C . ILE A 1 305 ? 14.877 20.152 52.080 1.00 10.44 305 ILE A C 1
ATOM 2339 O O . ILE A 1 305 ? 15.375 20.142 53.229 1.00 11.53 305 ILE A O 1
ATOM 2344 N N . ALA A 1 306 ? 13.565 20.042 51.870 1.00 10.87 306 ALA A N 1
ATOM 2345 C CA . ALA A 1 306 ? 12.589 19.918 52.977 1.00 10.91 306 ALA A CA 1
ATOM 2346 C C . ALA A 1 306 ? 12.855 18.632 53.768 1.00 10.63 306 ALA A C 1
ATOM 2347 O O . ALA A 1 306 ? 12.450 18.564 54.951 1.00 13.97 306 ALA A O 1
ATOM 2349 N N . SER A 1 307 ? 13.477 17.637 53.130 1.00 10.74 307 SER A N 1
ATOM 2350 C CA . SER A 1 307 ? 13.700 16.282 53.687 1.00 11.14 307 SER A CA 1
ATOM 2351 C C . SER A 1 307 ? 15.111 16.122 54.267 1.00 10.72 307 SER A C 1
ATOM 2352 O O . SER A 1 307 ? 15.441 14.995 54.696 1.00 12.61 307 SER A O 1
ATOM 2355 N N . GLY A 1 308 ? 15.913 17.190 54.306 1.00 10.95 308 GLY A N 1
ATOM 2356 C CA . GLY A 1 308 ? 17.213 17.166 55.001 1.00 11.25 308 GLY A CA 1
ATOM 2357 C C . GLY A 1 308 ? 1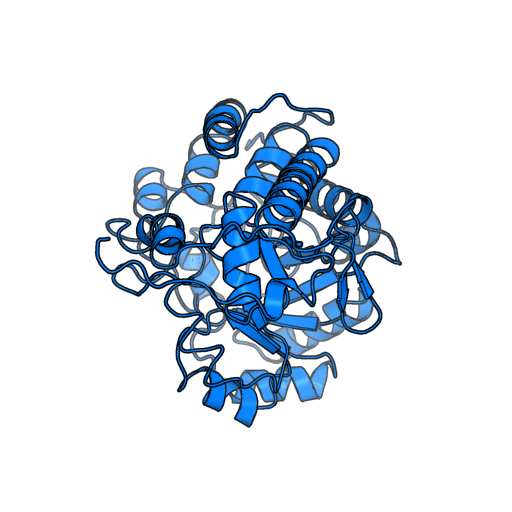8.419 17.469 54.126 1.00 11.54 308 GLY A C 1
ATOM 2358 O O . GLY A 1 308 ? 19.528 17.559 54.681 1.00 12.89 308 GLY A O 1
ATOM 2359 N N . ALA A 1 309 ? 18.276 17.633 52.807 1.00 11.23 309 ALA A N 1
ATOM 2360 C CA . ALA A 1 309 ? 19.422 18.034 51.957 1.00 11.31 309 ALA A CA 1
ATOM 2361 C C . ALA A 1 309 ? 19.760 19.515 52.184 1.00 11.65 309 ALA A C 1
ATOM 2362 O O . ALA A 1 309 ? 18.838 20.332 52.322 1.00 12.12 309 ALA A O 1
ATOM 2364 N N . ASP A 1 310 ? 21.052 19.847 52.164 1.00 11.11 310 ASP A N 1
ATOM 2365 C CA . ASP A 1 310 ? 21.519 21.254 52.154 1.00 11.67 310 ASP A CA 1
ATOM 2366 C C . ASP A 1 310 ? 21.792 21.719 50.720 1.00 11.51 310 ASP A C 1
ATOM 2367 O O . ASP A 1 310 ? 21.620 22.921 50.441 1.00 12.64 310 ASP A O 1
ATOM 2372 N N . LEU A 1 311 ? 22.187 20.797 49.847 1.00 11.43 311 LEU A N 1
ATOM 2373 C CA . LEU A 1 311 ? 22.473 21.066 48.409 1.00 11.51 311 LEU A CA 1
ATOM 2374 C C . LEU A 1 311 ? 21.953 19.894 47.579 1.00 11.09 311 LEU A C 1
ATOM 2375 O O . LEU A 1 311 ? 22.005 18.738 48.060 1.00 11.74 311 LEU A O 1
ATOM 2380 N N . VAL A 1 312 ? 21.529 20.185 46.353 1.00 10.88 312 VAL A N 1
ATOM 2381 C CA . VAL A 1 312 ? 21.065 19.153 45.392 1.00 10.46 312 VAL A CA 1
ATOM 2382 C C . VAL A 1 312 ? 21.959 19.208 44.153 1.00 10.83 312 VAL A C 1
ATOM 2383 O O . VAL A 1 312 ? 22.175 20.308 43.606 1.00 11.77 312 VAL A O 1
ATOM 2387 N N . ALA A 1 313 ? 22.484 18.057 43.741 1.00 10.59 313 ALA A N 1
ATOM 2388 C CA . ALA A 1 313 ? 23.389 17.963 42.573 1.00 10.67 313 ALA A CA 1
ATOM 2389 C C . ALA A 1 313 ? 22.633 17.467 41.340 1.00 11.49 313 ALA A C 1
ATOM 2390 O O . ALA A 1 313 ? 21.771 16.575 41.453 1.00 11.53 313 ALA A O 1
ATOM 2392 N N . ILE A 1 314 ? 23.006 18.032 40.195 1.00 11.84 314 ILE A N 1
ATOM 2393 C CA . ILE A 1 314 ? 22.442 17.750 38.849 1.00 12.72 314 ILE A CA 1
ATOM 2394 C C . ILE A 1 314 ? 23.458 16.938 38.037 1.00 12.06 314 ILE A C 1
ATOM 2395 O O . ILE A 1 314 ? 24.645 17.333 37.991 1.00 11.88 314 ILE A O 1
ATOM 2400 N N . GLY A 1 315 ? 23.001 15.860 37.382 1.00 12.93 315 GLY A N 1
ATOM 2401 C CA . GLY A 1 315 ? 23.853 15.037 36.511 1.00 13.38 315 GLY A CA 1
ATOM 2402 C C . GLY A 1 315 ? 23.432 15.101 35.053 1.00 12.80 315 GLY A C 1
ATOM 2403 O O . GLY A 1 315 ? 23.761 16.079 34.354 1.00 13.80 315 GLY A O 1
ATOM 2404 N N . ARG A 1 316 ? 22.706 14.095 34.588 1.00 11.26 316 ARG A N 1
ATOM 2405 C CA . ARG A 1 316 ? 22.405 13.960 33.143 1.00 12.29 316 ARG A CA 1
ATOM 2406 C C . ARG A 1 316 ? 21.845 15.254 32.538 1.00 12.27 316 ARG A C 1
ATOM 2407 O O . ARG A 1 316 ? 22.264 15.621 31.437 1.00 12.36 316 ARG A O 1
ATOM 2415 N N . PRO A 1 317 ? 20.835 15.944 33.126 1.00 11.89 317 PRO A N 1
ATOM 2416 C CA . PRO A 1 317 ? 20.250 17.102 32.447 1.00 12.29 317 PRO A CA 1
ATOM 2417 C C . PRO A 1 317 ? 21.316 18.148 32.075 1.00 11.86 317 PRO A C 1
ATOM 2418 O O . PRO A 1 317 ? 21.213 18.761 31.005 1.00 12.88 317 PRO A O 1
ATOM 2422 N N . ALA A 1 318 ? 22.283 18.393 32.970 1.00 11.39 318 ALA A N 1
ATOM 2423 C CA . ALA A 1 318 ? 23.381 19.358 32.724 1.00 13.02 318 ALA A CA 1
ATOM 2424 C C . ALA A 1 318 ? 24.217 18.912 31.515 1.00 12.78 318 ALA A C 1
ATOM 2425 O O . ALA A 1 318 ? 24.611 19.766 30.698 1.00 13.54 318 ALA A O 1
ATOM 2427 N N . ILE A 1 319 ? 24.462 17.612 31.381 1.00 12.40 319 ILE A N 1
ATOM 2428 C CA . ILE A 1 319 ? 25.275 17.044 30.271 1.00 12.59 319 ILE A CA 1
ATOM 2429 C C . ILE A 1 319 ? 24.499 17.204 28.957 1.00 12.88 319 ILE A C 1
ATOM 2430 O O . ILE A 1 319 ? 25.110 17.552 27.927 1.00 13.26 319 ILE A O 1
ATOM 2435 N N . TYR A 1 320 ? 23.186 16.986 28.957 1.00 12.66 320 TYR A N 1
ATOM 2436 C CA . TYR A 1 320 ? 22.379 17.173 27.725 1.00 12.58 320 TYR A CA 1
ATOM 2437 C C . TYR A 1 320 ? 22.432 18.648 27.298 1.00 13.98 320 TYR A C 1
ATOM 2438 O O . TYR A 1 320 ? 22.614 18.939 26.092 1.00 14.78 320 TYR A O 1
ATOM 2447 N N . GLY A 1 321 ? 22.278 19.580 28.240 1.00 13.10 321 GLY A N 1
ATOM 2448 C CA . GLY A 1 321 ? 22.387 21.013 27.914 1.00 13.19 321 GLY A CA 1
ATOM 2449 C C . GLY A 1 321 ? 23.766 21.357 27.364 1.00 12.76 321 GLY A C 1
ATOM 2450 O O . GLY A 1 321 ? 23.852 22.131 26.385 1.00 14.06 321 GLY A O 1
ATOM 2451 N N . LEU A 1 322 ? 24.825 20.843 27.991 1.00 12.45 322 LEU A N 1
ATOM 2452 C CA . LEU A 1 322 ? 26.216 21.045 27.516 1.00 13.87 322 LEU A CA 1
ATOM 2453 C C . LEU A 1 322 ? 26.325 20.573 26.062 1.00 13.87 322 LEU A C 1
ATOM 2454 O O . LEU A 1 322 ? 26.928 21.286 25.238 1.00 14.38 322 LEU A O 1
ATOM 2459 N N . SER A 1 323 ? 25.769 19.408 25.730 1.00 13.51 323 SER A N 1
ATOM 2460 C CA . SER A 1 323 ? 25.941 18.825 24.377 1.00 14.21 323 SER A CA 1
ATOM 2461 C C . SER A 1 323 ? 25.361 19.770 23.318 1.00 14.27 323 SER A C 1
ATOM 2462 O O . SER A 1 323 ? 25.930 19.833 22.202 1.00 15.49 323 SER A O 1
ATOM 2465 N N . LEU A 1 324 ? 24.269 20.467 23.636 1.00 14.53 324 LEU A N 1
ATOM 2466 C CA . LEU A 1 324 ? 23.492 21.250 22.646 1.00 15.80 324 LEU A CA 1
ATOM 2467 C C . LEU A 1 324 ? 23.950 22.712 22.599 1.00 15.77 324 LEU A C 1
ATOM 2468 O O . LEU A 1 324 ? 23.730 23.343 21.547 1.00 18.62 324 LEU A O 1
ATOM 2473 N N . GLY A 1 325 ? 24.536 23.250 23.681 1.00 15.42 325 GLY A N 1
ATOM 2474 C CA . GLY A 1 325 ? 24.814 24.697 23.761 1.00 16.08 325 GLY A CA 1
ATOM 2475 C C . GLY A 1 325 ? 26.108 25.070 24.473 1.00 15.10 325 GLY A C 1
ATOM 2476 O O . GLY A 1 325 ? 26.322 26.273 24.683 1.00 16.09 325 GLY A O 1
ATOM 2477 N N . GLY A 1 326 ? 26.937 24.107 24.874 1.00 15.11 326 GLY A N 1
ATOM 2478 C CA . GLY A 1 326 ? 28.212 24.411 25.547 1.00 14.15 326 GLY A CA 1
ATOM 2479 C C . GLY A 1 326 ? 27.996 25.126 26.877 1.00 14.67 326 GLY A C 1
ATOM 2480 O O . GLY A 1 326 ? 27.082 24.735 27.644 1.00 14.73 326 GLY A O 1
ATOM 2481 N N . SER A 1 327 ? 28.813 26.131 27.178 1.00 14.28 327 SER A N 1
ATOM 2482 C CA . SER A 1 327 ? 28.718 26.876 28.460 1.00 14.87 327 SER A CA 1
ATOM 2483 C C . SER A 1 327 ? 27.345 27.543 28.573 1.00 14.93 327 SER A C 1
ATOM 2484 O O . SER A 1 327 ? 26.762 27.550 29.679 1.00 15.04 327 SER A O 1
ATOM 2487 N N . THR A 1 328 ? 26.847 28.118 27.483 1.00 15.01 328 THR A N 1
ATOM 2488 C CA . THR A 1 328 ? 25.521 28.777 27.483 1.00 15.27 328 THR A CA 1
ATOM 2489 C C . THR A 1 328 ? 24.451 27.731 27.834 1.00 14.39 328 THR A C 1
ATOM 2490 O O . THR A 1 328 ? 23.569 28.003 28.695 1.00 15.66 328 THR A O 1
ATOM 2494 N N . GLY A 1 329 ? 24.511 26.570 27.186 1.00 14.65 329 GLY A N 1
ATOM 2495 C CA . GLY A 1 329 ? 23.490 25.518 27.343 1.00 13.99 329 GLY A CA 1
ATOM 2496 C C . GLY A 1 329 ? 23.480 24.938 28.749 1.00 13.38 329 GLY A C 1
ATOM 2497 O O . GLY A 1 329 ? 22.384 24.734 29.306 1.00 14.29 329 GLY A O 1
ATOM 2498 N N . ILE A 1 330 ? 24.647 24.661 29.333 1.00 12.81 330 ILE A N 1
ATOM 2499 C CA . ILE A 1 330 ? 24.675 24.098 30.714 1.00 13.49 330 ILE A CA 1
ATOM 2500 C C . ILE A 1 330 ? 24.145 25.160 31.689 1.00 13.61 330 ILE A C 1
ATOM 2501 O O . ILE A 1 330 ? 23.367 24.797 32.586 1.00 13.37 330 ILE A O 1
ATOM 2506 N N . LYS A 1 331 ? 24.483 26.439 31.501 1.00 13.96 331 LYS A N 1
ATOM 2507 C CA . LYS A 1 331 ? 23.947 27.495 32.396 1.00 14.23 331 LYS A CA 1
ATOM 2508 C C . LYS A 1 331 ? 22.420 27.541 32.244 1.00 13.39 331 LYS A C 1
ATOM 2509 O O . LYS A 1 331 ? 21.723 27.717 33.258 1.00 14.16 331 LYS A O 1
ATOM 2515 N N . GLN A 1 332 ? 21.891 27.410 31.022 1.00 13.87 332 GLN A N 1
ATOM 2516 C CA . GLN A 1 332 ? 20.416 27.425 30.812 1.00 14.83 332 GLN A CA 1
ATOM 2517 C C . GLN A 1 332 ? 19.755 26.292 31.617 1.00 13.49 332 GLN A C 1
ATOM 2518 O O . GLN A 1 332 ? 18.604 26.469 32.081 1.00 14.35 332 GLN A O 1
ATOM 2524 N N . VAL A 1 333 ? 20.401 25.133 31.749 1.00 13.41 333 VAL A N 1
ATOM 2525 C CA . VAL A 1 333 ? 19.817 24.021 32.556 1.00 13.09 333 VAL A CA 1
ATOM 2526 C C . VAL A 1 333 ? 19.764 24.440 34.033 1.00 13.21 333 VAL A C 1
ATOM 2527 O O . VAL A 1 333 ? 18.713 24.252 34.679 1.00 12.74 333 VAL A O 1
ATOM 2531 N N . PHE A 1 334 ? 20.845 24.989 34.579 1.00 12.68 334 PHE A N 1
ATOM 2532 C CA . PHE A 1 334 ? 20.849 25.477 35.984 1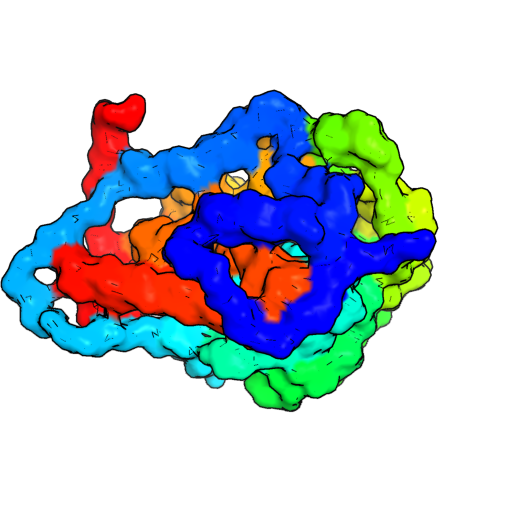.00 12.42 334 PHE A CA 1
ATOM 2533 C C . PHE A 1 334 ? 19.771 26.555 36.146 1.00 11.77 334 PHE A C 1
ATOM 2534 O O . PHE A 1 334 ? 19.052 26.555 37.160 1.00 12.89 334 PHE A O 1
ATOM 2542 N N . ASP A 1 335 ? 19.633 27.448 35.163 1.00 12.36 335 ASP A N 1
ATOM 2543 C CA . ASP A 1 335 ? 18.597 28.516 35.213 1.00 13.31 335 ASP A CA 1
ATOM 2544 C C . ASP A 1 335 ? 17.187 27.904 35.182 1.00 12.40 335 ASP A C 1
ATOM 2545 O O . ASP A 1 335 ? 16.281 28.440 35.861 1.00 13.65 335 ASP A O 1
ATOM 2550 N N . PHE A 1 336 ? 16.970 26.843 34.408 1.00 12.52 336 PHE A N 1
ATOM 2551 C CA . PHE A 1 336 ? 15.667 26.125 34.381 1.00 12.58 336 PHE A CA 1
ATOM 2552 C C . PHE A 1 336 ? 15.318 25.657 35.802 1.00 12.44 336 PHE A C 1
ATOM 2553 O O . PHE A 1 336 ? 14.183 25.863 36.288 1.00 12.77 336 PHE A O 1
ATOM 2561 N N . PHE A 1 337 ? 16.276 25.052 36.491 1.00 12.29 337 PHE A N 1
ATOM 2562 C CA . PHE A 1 337 ? 16.037 24.511 37.851 1.00 12.15 337 PHE A CA 1
ATOM 2563 C C . PHE A 1 337 ? 15.811 25.657 38.842 1.00 11.87 337 PHE A C 1
ATOM 2564 O O . PHE A 1 337 ? 14.922 25.542 39.714 1.00 12.09 337 PHE A O 1
ATOM 2572 N N . LYS A 1 338 ? 16.582 26.739 38.736 1.00 11.83 338 LYS A N 1
ATOM 2573 C CA . LYS A 1 338 ? 16.421 27.905 39.643 1.00 12.62 338 LYS A CA 1
ATOM 2574 C C . LYS A 1 338 ? 15.038 28.542 39.435 1.00 12.26 338 LYS A C 1
ATOM 2575 O O . LYS A 1 338 ? 14.365 28.854 40.433 1.00 12.79 338 LYS A O 1
ATOM 2581 N N . THR A 1 339 ? 14.633 28.763 38.182 1.00 11.57 339 THR A N 1
ATOM 2582 C CA . THR A 1 339 ? 13.321 29.368 37.847 1.00 12.77 339 THR A CA 1
ATOM 2583 C C . THR A 1 339 ? 12.182 28.463 38.359 1.00 12.29 339 THR A C 1
ATOM 2584 O O . THR A 1 339 ? 11.213 28.972 38.962 1.00 12.51 339 THR A O 1
ATOM 2588 N N . GLU A 1 340 ? 12.258 27.149 38.141 1.00 12.30 340 GLU A N 1
ATOM 2589 C CA . GLU A 1 340 ? 11.231 26.236 38.691 1.00 11.42 340 GLU A CA 1
ATOM 2590 C C . GLU A 1 340 ? 11.243 26.309 40.228 1.00 11.64 340 GLU A C 1
ATOM 2591 O O . GLU A 1 340 ? 10.162 26.320 40.842 1.00 12.08 340 GLU A O 1
ATOM 2597 N N . LEU A 1 341 ? 12.419 26.315 40.855 1.00 11.41 341 LEU A N 1
ATOM 2598 C CA . LEU A 1 341 ? 12.483 26.365 42.340 1.00 11.47 341 LEU A CA 1
ATOM 2599 C C . LEU A 1 341 ? 11.822 27.654 42.851 1.00 11.55 341 LEU A C 1
ATOM 2600 O O . LEU A 1 341 ? 11.094 27.597 43.856 1.00 12.06 341 LEU A O 1
ATOM 2605 N N . GLU A 1 342 ? 12.022 28.787 42.176 1.00 11.79 342 GLU A N 1
ATOM 2606 C CA . GLU A 1 342 ? 11.372 30.066 42.569 1.00 12.49 342 GLU A CA 1
ATOM 2607 C C . GLU A 1 342 ? 9.840 29.931 42.484 1.00 12.36 342 GLU A C 1
ATOM 2608 O O . GLU A 1 342 ? 9.132 30.435 43.387 1.00 12.82 342 GLU A O 1
ATOM 2614 N N . MET A 1 343 ? 9.321 29.294 41.434 1.00 11.46 343 MET A N 1
ATOM 2615 C CA . MET A 1 343 ? 7.858 29.066 41.301 1.00 11.73 343 MET A CA 1
ATOM 2616 C C . MET A 1 343 ? 7.385 28.200 42.474 1.00 11.91 343 MET A C 1
ATOM 2617 O O . MET A 1 343 ? 6.374 28.540 43.125 1.00 11.56 343 MET A O 1
ATOM 2622 N N . VAL A 1 344 ? 8.084 27.099 42.748 1.00 11.36 344 VAL A N 1
ATOM 2623 C CA . VAL A 1 344 ? 7.679 26.174 43.841 1.00 11.66 344 VAL A CA 1
ATOM 2624 C C . VAL A 1 344 ? 7.733 26.904 45.192 1.00 11.45 344 VAL A C 1
ATOM 2625 O O . VAL A 1 344 ? 6.791 26.749 46.003 1.00 11.58 344 VAL A O 1
ATOM 2629 N N . MET A 1 345 ? 8.779 27.687 45.439 1.00 11.60 345 MET A N 1
ATOM 2630 C CA . MET A 1 345 ? 8.912 28.443 46.717 1.00 12.21 345 MET A CA 1
ATOM 2631 C C . MET A 1 345 ? 7.710 29.385 46.898 1.00 12.35 345 MET A C 1
ATOM 2632 O O . MET A 1 345 ? 7.148 29.470 48.016 1.00 12.76 345 MET A O 1
ATOM 2637 N N . GLN A 1 346 ? 7.314 30.095 45.850 1.00 10.87 346 GLN A N 1
ATOM 2638 C CA . GLN A 1 346 ? 6.176 31.035 45.949 1.00 12.12 346 GLN A CA 1
ATOM 2639 C C . GLN A 1 346 ? 4.902 30.250 46.284 1.00 11.21 346 GLN A C 1
ATOM 2640 O O . GLN A 1 346 ? 4.152 30.675 47.185 1.00 12.82 346 GLN A O 1
ATOM 2646 N N . LEU A 1 347 ? 4.643 29.145 45.581 1.00 11.39 347 LEU A N 1
ATOM 2647 C CA . LEU A 1 347 ? 3.371 28.399 45.745 1.00 11.45 347 LEU A CA 1
ATOM 2648 C C . LEU A 1 347 ? 3.388 27.578 47.042 1.00 11.09 347 LEU A C 1
ATOM 2649 O O . LEU A 1 347 ? 2.310 27.327 47.568 1.00 12.30 347 LEU A O 1
ATOM 2654 N N . ALA A 1 348 ? 4.555 27.167 47.555 1.00 11.58 348 ALA A N 1
ATOM 2655 C CA . ALA A 1 348 ? 4.663 26.432 48.843 1.00 12.21 348 ALA A CA 1
ATOM 2656 C C . ALA A 1 348 ? 4.638 27.397 50.036 1.00 12.66 348 ALA A C 1
ATOM 2657 O O . ALA A 1 348 ? 4.263 26.965 51.142 1.00 16.05 348 ALA A O 1
ATOM 2659 N N . GLY A 1 349 ? 5.046 28.650 49.840 1.00 13.07 349 GLY A N 1
ATOM 2660 C CA . GLY A 1 349 ? 5.055 29.678 50.899 1.00 14.02 349 GLY A CA 1
ATOM 2661 C C . GLY A 1 349 ? 6.386 29.772 51.635 1.00 13.26 349 GLY A C 1
ATOM 2662 O O . GLY A 1 349 ? 6.367 30.041 52.842 1.00 16.35 349 GLY A O 1
ATOM 2663 N N . THR A 1 350 ? 7.510 29.631 50.933 1.00 12.72 350 THR A N 1
ATOM 2664 C CA . THR A 1 350 ? 8.882 29.681 51.511 1.00 12.65 350 THR A CA 1
ATOM 2665 C C . THR A 1 350 ? 9.654 30.875 50.936 1.00 12.94 350 THR A C 1
ATOM 2666 O O . THR A 1 350 ? 9.972 30.870 49.734 1.00 14.24 350 THR A O 1
ATOM 2670 N N . GLN A 1 351 ? 9.969 31.872 51.767 1.00 13.05 351 GLN A N 1
ATOM 2671 C CA . GLN A 1 351 ? 10.677 33.102 51.310 1.00 14.17 351 GLN A CA 1
ATOM 2672 C C . GLN A 1 351 ? 12.151 32.815 50.968 1.00 13.57 351 GLN A C 1
ATOM 2673 O O . GLN A 1 351 ? 12.673 33.416 49.992 1.00 14.49 351 GLN A O 1
ATOM 2679 N N . THR A 1 352 ? 12.816 31.954 51.742 1.00 13.94 352 THR A N 1
ATOM 2680 C CA . THR A 1 352 ? 14.273 31.686 51.625 1.00 13.70 352 THR A CA 1
ATOM 2681 C C . THR A 1 352 ? 14.535 30.177 51.616 1.00 12.52 352 THR A C 1
ATOM 2682 O O . THR A 1 352 ? 13.636 29.400 51.938 1.00 12.58 352 THR A O 1
ATOM 2686 N N . VAL A 1 353 ? 15.768 29.784 51.300 1.00 13.47 353 VAL A N 1
ATOM 2687 C CA . VAL A 1 353 ? 16.160 28.351 51.301 1.00 13.04 353 VAL A CA 1
ATOM 2688 C C . VAL A 1 353 ? 16.001 27.794 52.724 1.00 13.10 353 VAL A C 1
ATOM 2689 O O . VAL A 1 353 ? 15.558 26.643 52.853 1.00 13.18 353 VAL A O 1
ATOM 2693 N N . GLU A 1 354 ? 16.310 28.558 53.783 1.00 14.10 354 GLU A N 1
ATOM 2694 C CA A GLU A 1 354 ? 16.157 28.023 55.159 0.50 15.46 354 GLU A CA 1
ATOM 2695 C CA B GLU A 1 354 ? 16.138 28.073 55.185 0.50 15.46 354 GLU A CA 1
ATOM 2696 C C . GLU A 1 354 ? 14.671 27.712 55.411 1.00 14.46 354 GLU A C 1
ATOM 2697 O O . GLU A 1 354 ? 14.402 26.723 56.108 1.00 14.94 354 GLU A O 1
ATOM 2708 N N . ASP A 1 355 ? 13.749 28.493 54.839 1.00 14.26 355 ASP A N 1
ATOM 2709 C CA . ASP A 1 355 ? 12.290 28.227 54.981 1.00 13.77 355 ASP A CA 1
ATOM 2710 C C . ASP A 1 355 ? 11.925 26.887 54.317 1.00 12.76 355 ASP A C 1
ATOM 2711 O O . ASP A 1 355 ? 11.068 26.154 54.857 1.00 14.07 355 ASP A O 1
ATOM 2716 N N . ILE A 1 356 ? 12.556 26.544 53.197 1.00 11.80 356 ILE A N 1
ATOM 2717 C CA . ILE A 1 356 ? 12.316 25.228 52.538 1.00 11.53 356 ILE A CA 1
ATOM 2718 C C . ILE A 1 356 ? 12.640 24.104 53.526 1.00 11.29 356 ILE A C 1
ATOM 2719 O O . ILE A 1 356 ? 11.877 23.137 53.621 1.00 12.17 356 ILE A O 1
ATOM 2724 N N . LYS A 1 357 ? 13.746 24.229 54.251 1.00 12.31 357 LYS A N 1
ATOM 2725 C CA . LYS A 1 357 ? 14.192 23.172 55.189 1.00 12.39 357 LYS A CA 1
ATOM 2726 C C . LYS A 1 357 ? 13.112 22.910 56.243 1.00 12.73 357 LYS A C 1
ATOM 2727 O O . LYS A 1 357 ? 13.014 21.757 56.686 1.00 15.95 357 LYS A O 1
ATOM 2733 N N . ASN A 1 358 ? 12.308 23.920 56.587 1.00 13.85 358 ASN A N 1
ATOM 2734 C CA . ASN A 1 358 ? 11.294 23.838 57.668 1.00 14.02 358 ASN A CA 1
ATOM 2735 C C . ASN A 1 358 ? 9.925 23.404 57.132 1.00 13.36 358 ASN A C 1
ATOM 2736 O O . ASN A 1 358 ? 8.995 23.228 57.951 1.00 16.64 358 ASN A O 1
ATOM 2741 N N . ALA A 1 359 ? 9.782 23.225 55.820 1.00 13.20 359 ALA A N 1
ATOM 2742 C CA . ALA A 1 359 ? 8.518 22.754 55.213 1.00 13.30 359 ALA A CA 1
ATOM 2743 C C . ALA A 1 359 ? 8.291 21.279 55.551 1.00 13.64 359 ALA A C 1
ATOM 2744 O O . ALA A 1 359 ? 9.259 20.488 55.616 1.00 15.24 359 ALA A O 1
ATOM 2746 N N . LYS A 1 360 ? 7.027 20.923 55.774 1.00 13.33 360 LYS A N 1
ATOM 2747 C CA . LYS A 1 360 ? 6.611 19.548 56.132 1.00 13.90 360 LYS A CA 1
ATOM 2748 C C . LYS A 1 360 ? 5.850 18.952 54.942 1.00 13.42 360 LYS A C 1
ATOM 2749 O O . LYS A 1 360 ? 4.772 19.469 54.594 1.00 16.41 360 LYS A O 1
ATOM 2755 N N . LEU A 1 361 ? 6.395 17.902 54.337 1.00 12.65 361 LEU A N 1
ATOM 2756 C CA . LEU A 1 361 ? 5.725 17.174 53.237 1.00 11.93 361 LEU A CA 1
ATOM 2757 C C . LEU A 1 361 ? 4.689 16.202 53.810 1.00 12.10 361 LEU A C 1
ATOM 2758 O O . LEU A 1 361 ? 4.812 15.771 54.981 1.00 15.61 361 LEU A O 1
ATOM 2763 N N . ARG A 1 362 ? 3.698 15.852 52.994 1.00 11.66 362 ARG A N 1
ATOM 2764 C CA . ARG A 1 362 ? 2.692 14.816 53.331 1.00 11.28 362 ARG A CA 1
ATOM 2765 C C . ARG A 1 362 ? 3.047 13.496 52.645 1.00 11.12 362 ARG A C 1
ATOM 2766 O O . ARG A 1 362 ? 3.168 13.468 51.418 1.00 12.38 362 ARG A O 1
ATOM 2774 N N . GLU A 1 363 ? 3.186 12.410 53.394 1.00 11.99 363 GLU A N 1
ATOM 2775 C CA . GLU A 1 363 ? 3.491 11.107 52.758 1.00 13.01 363 GLU A CA 1
ATOM 2776 C C . GLU A 1 363 ? 2.302 10.699 51.879 1.00 13.50 363 GLU A C 1
ATOM 2777 O O . GLU A 1 363 ? 1.133 10.827 52.289 1.00 14.01 363 GLU A O 1
ATOM 2783 N N . ASN A 1 364 ? 2.605 10.216 50.679 1.00 12.84 364 ASN A N 1
ATOM 2784 C CA . ASN A 1 364 ? 1.597 9.702 49.725 1.00 13.00 364 ASN A CA 1
ATOM 2785 C C . ASN A 1 364 ? 1.234 8.268 50.127 1.00 15.12 364 ASN A C 1
ATOM 2786 O O . ASN A 1 364 ? 2.054 7.363 49.904 1.00 17.63 364 ASN A O 1
ATOM 2791 N N . ARG A 1 365 ? 0.024 8.079 50.661 1.00 17.34 365 ARG A N 1
ATOM 2792 C CA . ARG A 1 365 ? -0.508 6.765 51.105 1.00 18.58 365 ARG A CA 1
ATOM 2793 C C . ARG A 1 365 ? -1.087 5.978 49.919 1.00 18.60 365 ARG A C 1
ATOM 2794 O O . ARG A 1 365 ? -1.445 4.796 50.118 1.00 23.00 365 ARG A O 1
ATOM 2802 N N . PHE A 1 366 ? -1.167 6.580 48.728 1.00 17.67 366 PHE A N 1
ATOM 2803 C CA . PHE A 1 366 ? -1.814 5.982 47.530 1.00 19.54 366 PHE A CA 1
ATOM 2804 C C . PHE A 1 366 ? -0.884 5.984 46.312 1.00 24.69 366 PHE A C 1
ATOM 2805 O O . PHE A 1 366 ? -1.356 6.256 45.184 1.00 27.99 366 PHE A O 1
ATOM 2813 N N . MET A 1 367 ? 0.396 5.673 46.503 1.00 25.61 367 MET A N 1
ATOM 2814 C CA . MET A 1 367 ? 1.373 5.666 45.383 1.00 28.16 367 MET A CA 1
ATOM 2815 C C . MET A 1 367 ? 1.133 4.444 44.483 1.00 29.60 367 MET A C 1
ATOM 2816 O O . MET A 1 367 ? 1.058 3.301 44.955 1.00 33.32 367 MET A O 1
#

B-factor: mean 18.21, std 7.6, range [9.47, 64.96]